Protein AF-0000000075746713 (afdb_homodimer)

Nearest PDB structures (foldseek):
  2oer-assembly1_A  TM=2.074E-01  e=7.988E+00  Pseudomonas aeruginosa
  2oer-assembly1_A  TM=2.075E-01  e=7.771E+00  Pseudomonas aeruginosa

Solvent-accessible surface area (backbone atoms only — not comparable to full-atom values): 16949 Å² total; per-residue (Å²): 124,60,70,60,47,73,57,37,50,43,30,17,49,28,13,24,38,33,32,71,21,62,56,29,50,37,14,29,15,19,27,46,23,45,28,54,46,66,64,42,76,67,52,68,63,55,45,36,8,30,27,36,13,34,24,64,9,37,19,64,70,23,65,39,25,14,22,56,54,11,22,39,36,31,43,8,30,56,70,11,52,84,34,24,77,70,33,31,70,58,36,12,50,52,29,24,50,48,53,49,52,48,23,69,76,62,73,46,59,31,24,49,70,70,38,55,90,28,68,87,35,66,67,58,36,50,52,49,49,32,50,45,16,21,50,30,31,34,53,32,48,51,54,46,35,71,74,40,57,75,58,66,74,54,71,73,42,72,73,38,73,54,79,63,49,58,68,54,20,44,51,52,41,51,47,40,49,70,78,74,121,61,69,60,46,72,57,36,51,42,28,17,49,28,13,25,37,32,33,72,22,63,57,29,50,37,13,30,15,20,27,44,24,47,28,55,46,68,63,43,78,68,51,69,57,54,45,37,7,31,29,37,12,33,24,65,9,40,17,64,68,21,61,39,25,13,22,54,54,10,23,39,36,31,44,8,29,56,68,12,67,77,30,26,78,70,35,31,71,58,37,12,49,52,27,23,50,47,53,49,52,48,23,68,76,63,73,46,60,30,25,47,70,71,38,56,90,30,69,88,35,67,68,58,37,51,52,49,48,30,48,46,14,20,49,30,33,34,53,32,48,52,52,46,35,72,74,41,56,75,59,63,73,54,70,71,43,72,72,40,72,53,80,63,50,58,68,53,21,45,49,51,42,50,47,40,48,71,77,67

Radius of gyration: 19.21 Å; Cα contacts (8 Å, |Δi|>4): 664; chains: 2; bounding box: 42×50×46 Å

InterPro domains:
  IPR010181 CGCAxxGCC motif [PF09719] (26-142)
  IPR010181 CGCAxxGCC motif [TIGR01909] (25-140)
  IPR036280 Multiheme cytochrome superfamily [SSF48695] (26-144)

Secondary structure (DSSP, 8-state):
--HHHHHHHHHHHHHHHHHHTTSS-HHHHHHHHHHHHTT-S--HHHHHHHHGGGHHHHHSS-SS-HHHHHHHHHHHHHHSSS-HHHHHHHHHHHHHHHHHHHHHHHS---HHHHHGGGTT-HHHHHHHHHHHHHHHHHHHHHHHHHH-GGGGGSPPPHHHH----HHHHHHHHHHHHHH-/--HHHHHHHHHHHHHHHHHHTTSS-HHHHHHHHHHHHHT-S--HHHHHHHHGGGHHHHHTT-SS-HHHHHHHHHHHHHHHSS-HHHHHHHHHHHHHHHHHHHHHHHS---HHHHHGGGTT-HHHHHHHHHHHHHHHHHHHHHHHHHH-GGGGGSPPPHHHH----HHHHHHHHHHHHHH-

Structure (mmCIF, N/CA/C/O backbone):
data_AF-0000000075746713-model_v1
#
loop_
_entity.id
_entity.type
_entity.pdbx_description
1 polymer 'C_GCAxxG_C_C family protein'
#
loop_
_atom_site.group_PDB
_atom_site.id
_atom_site.type_symbol
_atom_site.label_atom_id
_atom_site.label_alt_id
_atom_site.label_comp_id
_atom_site.label_asym_id
_atom_site.label_entity_id
_atom_site.label_seq_id
_atom_site.pdbx_PDB_ins_code
_atom_site.Cartn_x
_atom_site.Cartn_y
_atom_site.Cartn_z
_atom_site.occupancy
_atom_site.B_iso_or_equiv
_atom_site.auth_seq_id
_atom_site.auth_comp_id
_atom_site.auth_asym_id
_atom_site.auth_atom_id
_atom_site.pdbx_PDB_model_num
ATOM 1 N N . MET A 1 1 ? 15.281 -26.781 -12.969 1 46.12 1 MET A N 1
ATOM 2 C CA . MET A 1 1 ? 14.469 -25.641 -12.547 1 46.12 1 MET A CA 1
ATOM 3 C C . MET A 1 1 ? 15.219 -24.781 -11.539 1 46.12 1 MET A C 1
ATOM 5 O O . MET A 1 1 ? 15.781 -25.297 -10.57 1 46.12 1 MET A O 1
ATOM 9 N N . SER A 1 2 ? 15.547 -23.516 -11.914 1 62.38 2 SER A N 1
ATOM 10 C CA . SER A 1 2 ? 16.406 -22.719 -11.047 1 62.38 2 SER A CA 1
ATOM 11 C C . SER A 1 2 ? 15.898 -22.703 -9.617 1 62.38 2 SER A C 1
ATOM 13 O O . SER A 1 2 ? 14.695 -22.875 -9.383 1 62.38 2 SER A O 1
ATOM 15 N N . GLU A 1 3 ? 16.75 -23.094 -8.672 1 69.12 3 GLU A N 1
ATOM 16 C CA . GLU A 1 3 ? 16.469 -23.094 -7.238 1 69.12 3 GLU A CA 1
ATOM 17 C C . GLU A 1 3 ? 15.422 -22.031 -6.891 1 69.12 3 GLU A C 1
ATOM 19 O O . GLU A 1 3 ? 14.547 -22.266 -6.055 1 69.12 3 GLU A O 1
ATOM 24 N N . ASN A 1 4 ? 15.398 -21.031 -7.68 1 79.44 4 ASN A N 1
ATOM 25 C CA . ASN A 1 4 ? 14.414 -19.984 -7.434 1 79.44 4 ASN A CA 1
ATOM 26 C C . ASN A 1 4 ? 13.008 -20.422 -7.836 1 79.44 4 ASN A C 1
ATOM 28 O O . ASN A 1 4 ? 12.031 -20.062 -7.188 1 79.44 4 ASN A O 1
ATOM 32 N N . SER A 1 5 ? 13 -21.328 -8.812 1 79.94 5 SER A N 1
ATOM 33 C CA . SER A 1 5 ? 11.703 -21.781 -9.281 1 79.94 5 SER A CA 1
ATOM 34 C C . SER A 1 5 ? 11.023 -22.688 -8.25 1 79.94 5 SER A C 1
ATOM 36 O O . SER A 1 5 ? 9.82 -22.562 -8.016 1 79.94 5 SER A O 1
ATOM 38 N N . ALA A 1 6 ? 11.789 -23.547 -7.57 1 86 6 ALA A N 1
ATOM 39 C CA . ALA A 1 6 ? 11.25 -24.469 -6.582 1 86 6 ALA A CA 1
ATOM 40 C C . ALA A 1 6 ? 10.633 -23.719 -5.406 1 86 6 ALA A C 1
ATOM 42 O O . ALA A 1 6 ? 9.672 -24.203 -4.789 1 86 6 ALA A O 1
ATOM 43 N N . LEU A 1 7 ? 11.117 -22.594 -5.137 1 91.81 7 LEU A N 1
ATOM 44 C CA . LEU A 1 7 ? 10.625 -21.766 -4.027 1 91.81 7 LEU A CA 1
ATOM 45 C C . LEU A 1 7 ? 9.461 -20.891 -4.473 1 91.81 7 LEU A C 1
ATOM 47 O O . LEU A 1 7 ? 8.477 -20.75 -3.738 1 91.81 7 LEU A O 1
ATOM 51 N N . LEU A 1 8 ? 9.508 -20.406 -5.68 1 95.44 8 LEU A N 1
ATOM 52 C CA . LEU A 1 8 ? 8.57 -19.375 -6.098 1 95.44 8 LEU A CA 1
ATOM 53 C C . LEU A 1 8 ? 7.273 -20 -6.613 1 95.44 8 LEU A C 1
ATOM 55 O O . LEU A 1 8 ? 6.203 -19.391 -6.512 1 95.44 8 LEU A O 1
ATOM 59 N N . THR A 1 9 ? 7.336 -21.266 -7.113 1 94.88 9 THR A N 1
ATOM 60 C CA . THR A 1 9 ? 6.145 -21.906 -7.66 1 94.88 9 THR A CA 1
ATOM 61 C C . THR A 1 9 ? 5.094 -22.109 -6.57 1 94.88 9 THR A C 1
ATOM 63 O O . THR A 1 9 ? 3.936 -21.719 -6.742 1 94.88 9 THR A O 1
ATOM 66 N N . PRO A 1 10 ? 5.5 -22.656 -5.418 1 95.56 10 PRO A N 1
ATOM 67 C CA . PRO A 1 10 ? 4.5 -22.797 -4.359 1 95.56 10 PRO A CA 1
ATOM 68 C C . PRO A 1 10 ? 3.967 -21.469 -3.854 1 95.56 10 PRO A C 1
ATOM 70 O O . PRO A 1 10 ? 2.799 -21.359 -3.469 1 95.56 10 PRO A O 1
ATOM 73 N N . ILE A 1 11 ? 4.797 -20.453 -3.781 1 97.06 11 ILE A N 1
ATOM 74 C CA . ILE A 1 11 ? 4.371 -19.141 -3.32 1 97.06 11 ILE A CA 1
ATOM 75 C C . ILE A 1 11 ? 3.357 -18.547 -4.301 1 97.06 11 ILE A C 1
ATOM 77 O O . ILE A 1 11 ? 2.326 -18.016 -3.891 1 97.06 11 ILE A O 1
ATOM 81 N N . ARG A 1 12 ? 3.633 -18.672 -5.605 1 97.62 12 ARG A N 1
ATOM 82 C CA . ARG A 1 12 ? 2.697 -18.25 -6.645 1 97.62 12 ARG A CA 1
ATOM 83 C C . ARG A 1 12 ? 1.364 -18.969 -6.512 1 97.62 12 ARG A C 1
ATOM 85 O O . ARG A 1 12 ? 0.303 -18.344 -6.551 1 97.62 12 ARG A O 1
ATOM 92 N N . GLN A 1 13 ? 1.438 -20.234 -6.336 1 96.94 13 GLN A N 1
ATOM 93 C CA . GLN A 1 13 ? 0.241 -21.078 -6.266 1 96.94 13 GLN A CA 1
ATOM 94 C C . GLN A 1 13 ? -0.577 -20.75 -5.016 1 96.94 13 GLN A C 1
ATOM 96 O O . GLN A 1 13 ? -1.808 -20.812 -5.043 1 96.94 13 GLN A O 1
ATOM 101 N N . ARG A 1 14 ? 0.112 -20.438 -3.947 1 96.75 14 ARG A N 1
ATOM 102 C CA . ARG A 1 14 ? -0.565 -20.016 -2.725 1 96.75 14 ARG A CA 1
ATOM 103 C C . ARG A 1 14 ? -1.404 -18.766 -2.967 1 96.75 14 ARG A C 1
ATOM 105 O O . ARG A 1 14 ? -2.572 -18.719 -2.574 1 96.75 14 ARG A O 1
ATOM 112 N N . ALA A 1 15 ? -0.83 -17.797 -3.621 1 98.12 15 ALA A N 1
ATOM 113 C CA . ALA A 1 15 ? -1.553 -16.562 -3.922 1 98.12 15 ALA A CA 1
ATOM 114 C C . ALA A 1 15 ? -2.754 -16.844 -4.82 1 98.12 15 ALA A C 1
ATOM 116 O O . ALA A 1 15 ? -3.859 -16.359 -4.551 1 98.12 15 ALA A O 1
ATOM 117 N N . GLU A 1 16 ? -2.553 -17.641 -5.871 1 97.75 16 GLU A N 1
ATOM 118 C CA . GLU A 1 16 ? -3.631 -17.984 -6.793 1 97.75 16 GLU A CA 1
ATOM 119 C C . GLU A 1 16 ? -4.758 -18.719 -6.074 1 97.75 16 GLU A C 1
ATOM 121 O O . GLU A 1 16 ? -5.938 -18.453 -6.316 1 97.75 16 GLU A O 1
ATOM 126 N N . ASN A 1 17 ? -4.398 -19.594 -5.23 1 97.44 17 ASN A N 1
ATOM 127 C CA . ASN A 1 17 ? -5.387 -20.406 -4.523 1 97.44 17 ASN A CA 1
ATOM 128 C C . ASN A 1 17 ? -6.211 -19.562 -3.553 1 97.44 17 ASN A C 1
ATOM 130 O O . ASN A 1 17 ? -7.422 -19.75 -3.441 1 97.44 17 ASN A O 1
ATOM 134 N N . LEU A 1 18 ? -5.527 -18.734 -2.787 1 96.75 18 LEU A N 1
ATOM 135 C CA . LEU A 1 18 ? -6.238 -17.859 -1.867 1 96.75 18 LEU A CA 1
ATOM 136 C C . LEU A 1 18 ? -7.27 -17.016 -2.609 1 96.75 18 LEU A C 1
ATOM 138 O O . LEU A 1 18 ? -8.383 -16.812 -2.115 1 96.75 18 LEU A O 1
ATOM 142 N N . TYR A 1 19 ? -6.926 -16.547 -3.801 1 97.75 19 TYR A N 1
ATOM 143 C CA . TYR A 1 19 ? -7.84 -15.766 -4.625 1 97.75 19 TYR A CA 1
ATOM 144 C C . TYR A 1 19 ? -8.93 -16.656 -5.215 1 97.75 19 TYR A C 1
ATOM 146 O O . TYR A 1 19 ? -10.117 -16.328 -5.125 1 97.75 19 TYR A O 1
ATOM 154 N N . ALA A 1 20 ? -8.547 -17.766 -5.793 1 96.88 20 ALA A N 1
ATOM 155 C CA . ALA A 1 20 ? -9.461 -18.672 -6.492 1 96.88 20 ALA A CA 1
ATOM 156 C C . ALA A 1 20 ? -10.562 -19.172 -5.559 1 96.88 20 ALA A C 1
ATOM 158 O O . ALA A 1 20 ? -11.703 -19.375 -5.98 1 96.88 20 ALA A O 1
ATOM 159 N N . THR A 1 21 ? -10.219 -19.328 -4.352 1 95.44 21 THR A N 1
ATOM 160 C CA . THR A 1 21 ? -11.172 -19.859 -3.381 1 95.44 21 THR A CA 1
ATOM 161 C C . THR A 1 21 ? -11.898 -18.719 -2.664 1 95.44 21 THR A C 1
ATOM 163 O O . THR A 1 21 ? -12.594 -18.938 -1.672 1 95.44 21 THR A O 1
ATOM 166 N N . LYS A 1 22 ? -11.586 -17.516 -3.051 1 92.75 22 LYS A N 1
ATOM 167 C CA . LYS A 1 22 ? -12.266 -16.312 -2.582 1 92.75 22 LYS A CA 1
ATOM 168 C C . LYS A 1 22 ? -11.984 -16.062 -1.105 1 92.75 22 LYS A C 1
ATOM 170 O O . LYS A 1 22 ? -12.766 -15.398 -0.422 1 92.75 22 LYS A O 1
ATOM 175 N N . GLN A 1 23 ? -10.906 -16.625 -0.628 1 93.25 23 GLN A N 1
ATOM 176 C CA . GLN A 1 23 ? -10.508 -16.328 0.746 1 93.25 23 GLN A CA 1
ATOM 177 C C . GLN A 1 23 ? -9.945 -14.914 0.87 1 93.25 23 GLN A C 1
ATOM 179 O O . GLN A 1 23 ? -10.172 -14.242 1.873 1 93.25 23 GLN A O 1
ATOM 184 N N . LEU A 1 24 ? -9.242 -14.586 -0.143 1 95.56 24 LEU A N 1
ATOM 185 C CA . LEU A 1 24 ? -8.609 -13.273 -0.209 1 95.56 24 LEU A CA 1
ATOM 186 C C . LEU A 1 24 ? -8.727 -12.688 -1.612 1 95.56 24 LEU A C 1
ATOM 188 O O . LEU A 1 24 ? -8.914 -13.422 -2.584 1 95.56 24 LEU A O 1
ATOM 192 N N . LEU A 1 25 ? -8.656 -11.367 -1.695 1 96.12 25 LEU A N 1
ATOM 193 C CA . LEU A 1 25 ? -8.656 -10.664 -2.973 1 96.12 25 LEU A CA 1
ATOM 194 C C . LEU A 1 25 ? -7.234 -10.328 -3.406 1 96.12 25 LEU A C 1
ATOM 196 O O . LEU A 1 25 ? -6.273 -10.688 -2.719 1 96.12 25 LEU A O 1
ATOM 200 N N . CYS A 1 26 ? -7.086 -9.742 -4.535 1 97.06 26 CYS A N 1
ATOM 201 C CA . CYS A 1 26 ? -5.84 -9.609 -5.285 1 97.06 26 CYS A CA 1
ATOM 202 C C . CYS A 1 26 ? -4.707 -9.141 -4.383 1 97.06 26 CYS A C 1
ATOM 204 O O . CYS A 1 26 ? -3.826 -9.922 -4.027 1 97.06 26 CYS A O 1
ATOM 206 N N . THR A 1 27 ? -4.793 -7.852 -3.836 1 98.19 27 THR A N 1
ATOM 207 C CA . THR A 1 27 ? -3.701 -7.277 -3.055 1 98.19 27 THR A CA 1
ATOM 208 C C . THR A 1 27 ? -3.404 -8.141 -1.83 1 98.19 27 THR A C 1
ATOM 210 O O . THR A 1 27 ? -2.24 -8.414 -1.525 1 98.19 27 THR A O 1
ATOM 213 N N . GLU A 1 28 ? -4.453 -8.594 -1.119 1 97.38 28 GLU A N 1
ATOM 214 C CA . GLU A 1 28 ? -4.328 -9.406 0.09 1 97.38 28 GLU A CA 1
ATOM 215 C C . GLU A 1 28 ? -3.602 -10.719 -0.197 1 97.38 28 GLU A C 1
ATOM 217 O O . GLU A 1 28 ? -2.682 -11.094 0.532 1 97.38 28 GLU A O 1
ATOM 222 N N . ALA A 1 29 ? -3.994 -11.383 -1.239 1 97.94 29 ALA A N 1
ATOM 223 C CA . ALA A 1 29 ? -3.449 -12.695 -1.579 1 97.94 29 ALA A CA 1
ATOM 224 C C . ALA A 1 29 ? -1.96 -12.602 -1.896 1 97.94 29 ALA A C 1
ATOM 226 O O . ALA A 1 29 ? -1.17 -13.43 -1.433 1 97.94 29 ALA A O 1
ATOM 227 N N . VAL A 1 30 ? -1.596 -11.609 -2.66 1 98.75 30 VAL A N 1
ATOM 228 C CA . VAL A 1 30 ? -0.196 -11.445 -3.039 1 98.75 30 VAL A CA 1
ATOM 229 C C . VAL A 1 30 ? 0.648 -11.172 -1.797 1 98.75 30 VAL A C 1
ATOM 231 O O . VAL A 1 30 ? 1.665 -11.828 -1.572 1 98.75 30 VAL A O 1
ATOM 234 N N . LEU A 1 31 ? 0.214 -10.219 -0.992 1 98.38 31 LEU A N 1
ATOM 235 C CA . LEU A 1 31 ? 0.999 -9.859 0.185 1 98.38 31 LEU A CA 1
ATOM 236 C C . LEU A 1 31 ? 1.087 -11.031 1.158 1 98.38 31 LEU A C 1
ATOM 238 O O . LEU A 1 31 ? 2.158 -11.312 1.701 1 98.38 31 LEU A O 1
ATOM 242 N N . VAL A 1 32 ? -0.017 -11.695 1.417 1 96.88 32 VAL A N 1
ATOM 243 C CA . VAL A 1 32 ? -0.047 -12.812 2.363 1 96.88 32 VAL A CA 1
ATOM 244 C C . VAL A 1 32 ? 0.867 -13.93 1.873 1 96.88 32 VAL A C 1
ATOM 246 O O . VAL A 1 32 ? 1.635 -14.5 2.652 1 96.88 32 VAL A O 1
ATOM 249 N N . ALA A 1 33 ? 0.823 -14.258 0.606 1 97.81 33 ALA A N 1
ATOM 250 C CA . ALA A 1 33 ? 1.654 -15.328 0.062 1 97.81 33 ALA A CA 1
ATOM 251 C C . ALA A 1 33 ? 3.137 -14.992 0.201 1 97.81 33 ALA A C 1
ATOM 253 O O . ALA A 1 33 ? 3.934 -15.844 0.605 1 97.81 33 ALA A O 1
ATOM 254 N N . LEU A 1 34 ? 3.529 -13.781 -0.153 1 97.38 34 LEU A N 1
ATOM 255 C CA . LEU A 1 34 ? 4.926 -13.375 -0.023 1 97.38 34 LEU A CA 1
ATOM 256 C C . LEU A 1 34 ? 5.344 -13.336 1.442 1 97.38 34 LEU A C 1
ATOM 258 O O . LEU A 1 34 ? 6.449 -13.758 1.788 1 97.38 34 LEU A O 1
ATOM 262 N N . ASN A 1 35 ? 4.441 -12.781 2.262 1 95.56 35 ASN A N 1
ATOM 263 C CA . ASN A 1 35 ? 4.688 -12.719 3.699 1 95.56 35 ASN A CA 1
ATOM 264 C C . ASN A 1 35 ? 4.926 -14.109 4.281 1 95.56 35 ASN A C 1
ATOM 266 O O . ASN A 1 35 ? 5.898 -14.328 5.004 1 95.56 35 ASN A O 1
ATOM 270 N N . GLU A 1 36 ? 4.09 -15.031 3.988 1 94.88 36 GLU A N 1
ATOM 271 C CA . GLU A 1 36 ? 4.219 -16.406 4.465 1 94.88 36 GLU A CA 1
ATOM 272 C C . GLU A 1 36 ? 5.438 -17.094 3.857 1 94.88 36 GLU A C 1
ATOM 274 O O . GLU A 1 36 ? 6.176 -17.797 4.555 1 94.88 36 GLU A O 1
ATOM 279 N N . GLY A 1 37 ? 5.668 -16.906 2.607 1 95.31 37 GLY A N 1
ATOM 280 C CA . GLY A 1 37 ? 6.734 -17.594 1.89 1 95.31 37 GLY A CA 1
ATOM 281 C C . GLY A 1 37 ? 8.125 -17.156 2.33 1 95.31 37 GLY A C 1
ATOM 282 O O . GLY A 1 37 ? 9.047 -17.969 2.355 1 95.31 37 GLY A O 1
ATOM 283 N N . PHE A 1 38 ? 8.242 -15.867 2.715 1 94.19 38 PHE A N 1
ATOM 284 C CA . PHE A 1 38 ? 9.562 -15.336 3.061 1 94.19 38 PHE A CA 1
ATOM 285 C C . PHE A 1 38 ? 9.625 -14.977 4.539 1 94.19 38 PHE A C 1
ATOM 287 O O . PHE A 1 38 ? 10.562 -14.305 4.98 1 94.19 38 PHE A O 1
ATOM 294 N N . GLU A 1 39 ? 8.602 -15.359 5.277 1 91.44 39 GLU A N 1
ATOM 295 C CA . GLU A 1 39 ? 8.531 -15.07 6.703 1 91.44 39 GLU A CA 1
ATOM 296 C C . GLU A 1 39 ? 8.711 -13.578 6.973 1 91.44 39 GLU A C 1
ATOM 298 O O . GLU A 1 39 ? 9.57 -13.18 7.758 1 91.44 39 GLU A O 1
ATOM 303 N N . GLY A 1 40 ? 7.84 -12.789 6.363 1 91.62 40 GLY A N 1
ATOM 304 C CA . GLY A 1 40 ? 7.941 -11.336 6.375 1 91.62 40 GLY A CA 1
ATOM 305 C C . GLY A 1 40 ? 7.621 -10.727 7.73 1 91.62 40 GLY A C 1
ATOM 306 O O . GLY A 1 40 ? 7.891 -9.547 7.965 1 91.62 40 GLY A O 1
ATOM 307 N N . GLY A 1 41 ? 6.934 -11.492 8.586 1 90.94 41 GLY A N 1
ATOM 308 C CA . GLY A 1 41 ? 6.781 -11.039 9.961 1 90.94 41 GLY A CA 1
ATOM 309 C C . GLY A 1 41 ? 5.422 -10.422 10.242 1 90.94 41 GLY A C 1
ATOM 310 O O . GLY A 1 41 ? 5.109 -10.086 11.383 1 90.94 41 GLY A O 1
ATOM 311 N N . LEU A 1 42 ? 4.555 -10.266 9.289 1 91.62 42 LEU A N 1
ATOM 312 C CA . LEU A 1 42 ? 3.195 -9.797 9.523 1 91.62 42 LEU A CA 1
ATOM 313 C C . LEU A 1 42 ? 2.27 -10.953 9.875 1 91.62 42 LEU A C 1
ATOM 315 O O . LEU A 1 42 ? 2.395 -12.047 9.312 1 91.62 42 LEU A O 1
ATOM 319 N N . SER A 1 43 ? 1.369 -10.672 10.836 1 90.06 43 SER A N 1
ATOM 320 C CA . SER A 1 43 ? 0.264 -11.617 10.961 1 90.06 43 SER A CA 1
ATOM 321 C C . SER A 1 43 ? -0.655 -11.555 9.75 1 90.06 43 SER A C 1
ATOM 323 O O . SER A 1 43 ? -0.658 -10.57 9.016 1 90.06 43 SER A O 1
ATOM 325 N N . ARG A 1 44 ? -1.353 -12.609 9.492 1 89.81 44 ARG A N 1
ATOM 326 C CA . ARG A 1 44 ? -2.305 -12.625 8.391 1 89.81 44 ARG A CA 1
ATOM 327 C C . ARG A 1 44 ? -3.34 -11.516 8.539 1 89.81 44 ARG A C 1
ATOM 329 O O . ARG A 1 44 ? -3.709 -10.859 7.559 1 89.81 44 ARG A O 1
ATOM 336 N N . GLU A 1 45 ? -3.811 -11.297 9.758 1 89.56 45 GLU A N 1
ATOM 337 C CA . GLU A 1 45 ? -4.797 -10.25 10.039 1 89.56 45 GLU A CA 1
ATOM 338 C C . GLU A 1 45 ? -4.238 -8.867 9.719 1 89.56 45 GLU A C 1
ATOM 340 O O . GLU A 1 45 ? -4.941 -8.023 9.164 1 89.56 45 GLU A O 1
ATOM 345 N N . GLN A 1 46 ? -2.994 -8.68 10.109 1 89.81 46 GLN A N 1
ATOM 346 C CA . GLN A 1 46 ? -2.35 -7.406 9.805 1 89.81 46 GLN A CA 1
ATOM 347 C C . GLN A 1 46 ? -2.24 -7.191 8.297 1 89.81 46 GLN A C 1
ATOM 349 O O . GLN A 1 46 ? -2.555 -6.109 7.797 1 89.81 46 GLN A O 1
ATOM 354 N N . ALA A 1 47 ? -1.805 -8.242 7.613 1 94.06 47 ALA A N 1
ATOM 355 C CA . ALA A 1 47 ? -1.619 -8.148 6.168 1 94.06 47 ALA A CA 1
ATOM 356 C C . ALA A 1 47 ? -2.943 -7.879 5.461 1 94.06 47 ALA A C 1
ATOM 358 O O . ALA A 1 47 ? -3.018 -7.023 4.574 1 94.06 47 ALA A O 1
ATOM 359 N N . VAL A 1 48 ? -3.975 -8.578 5.891 1 94.69 48 VAL A N 1
ATOM 360 C CA . VAL A 1 48 ? -5.281 -8.445 5.25 1 94.69 48 VAL A CA 1
ATOM 361 C C . VAL A 1 48 ? -5.898 -7.098 5.602 1 94.69 48 VAL A C 1
ATOM 363 O O . VAL A 1 48 ? -6.414 -6.398 4.727 1 94.69 48 VAL A O 1
ATOM 366 N N . GLY A 1 49 ? -5.848 -6.695 6.863 1 93.06 49 GLY A N 1
ATOM 367 C CA . GLY A 1 49 ? -6.398 -5.418 7.281 1 93.06 49 GLY A CA 1
ATOM 368 C C . GLY A 1 49 ? -5.754 -4.23 6.586 1 93.06 49 GLY A C 1
ATOM 369 O O . GLY A 1 49 ? -6.453 -3.361 6.059 1 93.06 49 GLY A O 1
ATOM 370 N N . LEU A 1 50 ? -4.453 -4.277 6.508 1 94.38 50 LEU A N 1
ATOM 371 C CA . LEU A 1 50 ? -3.648 -3.219 5.91 1 94.38 50 LEU A CA 1
ATOM 372 C C . LEU A 1 50 ? -4.023 -3.012 4.445 1 94.38 50 LEU A C 1
ATOM 374 O O . LEU A 1 50 ? -4.008 -1.883 3.951 1 94.38 50 LEU A O 1
ATOM 378 N N . THR A 1 51 ? -4.398 -4.109 3.773 1 96.56 51 THR A N 1
ATOM 379 C CA . THR A 1 51 ? -4.461 -4.035 2.318 1 96.56 51 THR A CA 1
ATOM 380 C C . THR A 1 51 ? -5.902 -4.148 1.833 1 96.56 51 THR A C 1
ATOM 382 O O . THR A 1 51 ? -6.172 -4.027 0.636 1 96.56 51 THR A O 1
ATOM 385 N N . ALA A 1 52 ? -6.844 -4.305 2.773 1 95.12 52 ALA A N 1
ATOM 386 C CA . ALA A 1 52 ? -8.242 -4.535 2.418 1 95.12 52 ALA A CA 1
ATOM 387 C C . ALA A 1 52 ? -8.766 -3.434 1.5 1 95.12 52 ALA A C 1
ATOM 389 O O . ALA A 1 52 ? -9.5 -3.707 0.548 1 95.12 52 ALA A O 1
ATOM 390 N N . GLY A 1 53 ? -8.352 -2.244 1.729 1 96 53 GLY A N 1
ATOM 391 C CA . GLY A 1 53 ? -8.844 -1.106 0.972 1 96 53 GLY A CA 1
ATOM 392 C C . GLY A 1 53 ? -8.25 -1.015 -0.422 1 96 53 GLY A C 1
ATOM 393 O O . GLY A 1 53 ? -8.758 -0.27 -1.268 1 96 53 GLY A O 1
ATOM 394 N N . MET A 1 54 ? -7.258 -1.772 -0.733 1 97 54 MET A N 1
ATOM 395 C CA . MET A 1 54 ? -6.566 -1.695 -2.016 1 97 54 MET A CA 1
ATOM 396 C C . MET A 1 54 ? -7.125 -2.717 -3 1 97 54 MET A C 1
ATOM 398 O O . MET A 1 54 ? -6.824 -2.666 -4.191 1 97 54 MET A O 1
ATOM 402 N N . THR A 1 55 ? -7.969 -3.592 -2.561 1 96.31 55 THR A N 1
ATOM 403 C CA . THR A 1 55 ? -8.523 -4.637 -3.412 1 96.31 55 THR A CA 1
ATOM 404 C C . THR A 1 55 ? -9.477 -4.039 -4.449 1 96.31 55 THR A C 1
ATOM 406 O O . THR A 1 55 ? -9.969 -2.924 -4.27 1 96.31 55 THR A O 1
ATOM 409 N N . ILE A 1 56 ? -9.555 -4.781 -5.574 1 94.69 56 ILE A N 1
ATOM 410 C CA . ILE A 1 56 ? -10.406 -4.355 -6.68 1 94.69 56 ILE A CA 1
ATOM 411 C C . ILE A 1 56 ? -9.898 -3.027 -7.242 1 94.69 56 ILE A C 1
ATOM 413 O O . ILE A 1 56 ? -10.688 -2.129 -7.539 1 94.69 56 ILE A O 1
ATOM 417 N N . GLY A 1 57 ? -8.484 -2.971 -7.484 1 89.06 57 GLY A N 1
ATOM 418 C CA . GLY A 1 57 ? -7.77 -1.912 -8.18 1 89.06 57 GLY A CA 1
ATOM 419 C C . GLY A 1 57 ? -7.746 -0.604 -7.414 1 89.06 57 GLY A C 1
ATOM 420 O O . GLY A 1 57 ? -7.855 0.471 -8.008 1 89.06 57 GLY A O 1
ATOM 421 N N . LEU A 1 58 ? -7.988 -0.465 -5.695 1 84.25 58 LEU A N 1
ATOM 422 C CA . LEU A 1 58 ? -7.91 0.64 -4.746 1 84.25 58 LEU A CA 1
ATOM 423 C C . LEU A 1 58 ? -9.297 1.189 -4.434 1 84.25 58 LEU A C 1
ATOM 425 O O . LEU A 1 58 ? -9.484 2.404 -4.328 1 84.25 58 LEU A O 1
ATOM 429 N N . GLY A 1 59 ? -9.734 0.52 -3.947 1 92.31 59 GLY A N 1
ATOM 430 C CA . GLY A 1 59 ? -11.055 0.551 -3.346 1 92.31 59 GLY A CA 1
ATOM 431 C C . GLY A 1 59 ? -12.172 0.728 -4.359 1 92.31 59 GLY A C 1
ATOM 432 O O . GLY A 1 59 ? -13.156 1.418 -4.094 1 92.31 59 GLY A O 1
ATOM 433 N N . GLY A 1 60 ? -11.945 0.059 -5.613 1 93.69 60 GLY A N 1
ATOM 434 C CA . GLY A 1 60 ? -12.969 0.157 -6.641 1 93.69 60 GLY A CA 1
ATOM 435 C C . GLY A 1 60 ? -12.773 1.345 -7.566 1 93.69 60 GLY A C 1
ATOM 436 O O . GLY A 1 60 ? -13.5 1.502 -8.547 1 93.69 60 GLY A O 1
ATOM 437 N N . SER A 1 61 ? -11.781 2.15 -7.289 1 94.12 61 SER A N 1
ATOM 438 C CA . SER A 1 61 ? -11.539 3.326 -8.117 1 94.12 61 SER A CA 1
ATOM 439 C C . SER A 1 61 ? -10.875 2.943 -9.438 1 94.12 61 SER A C 1
ATOM 441 O O . SER A 1 61 ? -10.891 3.723 -10.398 1 94.12 61 SER A O 1
ATOM 443 N N . GLY A 1 62 ? -10.18 1.755 -9.43 1 93.62 62 GLY A N 1
ATOM 444 C CA . GLY A 1 62 ? -9.57 1.228 -10.641 1 93.62 62 GLY A CA 1
ATOM 445 C C . GLY A 1 62 ? -8.203 1.819 -10.93 1 93.62 62 GLY A C 1
ATOM 446 O O . GLY A 1 62 ? -7.656 1.631 -12.016 1 93.62 62 GLY A O 1
ATOM 447 N N . CYS A 1 63 ? -7.625 2.475 -10.047 1 92.25 63 CYS A N 1
ATOM 448 C CA . CYS A 1 63 ? -6.43 3.279 -10.266 1 92.25 63 CYS A CA 1
ATOM 449 C C . CYS A 1 63 ? -5.188 2.398 -10.336 1 92.25 63 CYS A C 1
ATOM 451 O O . CYS A 1 63 ? -4.301 2.633 -11.156 1 92.25 63 CYS A O 1
ATOM 453 N N . LEU A 1 64 ? -5.039 1.506 -9.492 1 96.94 64 LEU A N 1
ATOM 454 C CA . LEU A 1 64 ? -3.879 0.626 -9.414 1 96.94 64 LEU A CA 1
ATOM 455 C C . LEU A 1 64 ? -4.305 -0.819 -9.188 1 96.94 64 LEU A C 1
ATOM 457 O O . LEU A 1 64 ? -5.059 -1.109 -8.25 1 96.94 64 LEU A O 1
ATOM 461 N N . CYS A 1 65 ? -3.807 -1.694 -10.141 1 98.25 65 CYS A N 1
ATOM 462 C CA . CYS A 1 65 ? -4.082 -3.119 -9.984 1 98.25 65 CYS A CA 1
ATOM 463 C C . CYS A 1 65 ? -3.66 -3.605 -8.602 1 98.25 65 CYS A C 1
ATOM 465 O O . CYS A 1 65 ? -2.543 -3.332 -8.156 1 98.25 65 CYS A O 1
ATOM 467 N N . GLY A 1 66 ? -4.52 -4.375 -7.91 1 98.12 66 GLY A N 1
ATOM 468 C CA . GLY A 1 66 ? -4.227 -4.898 -6.59 1 98.12 66 GLY A CA 1
ATOM 469 C C . GLY A 1 66 ? -3.043 -5.852 -6.574 1 98.12 66 GLY A C 1
ATOM 470 O O . GLY A 1 66 ? -2.279 -5.883 -5.605 1 98.12 66 GLY A O 1
ATOM 471 N N . ALA A 1 67 ? -2.922 -6.652 -7.617 1 98.62 67 ALA A N 1
ATOM 472 C CA . ALA A 1 67 ? -1.771 -7.547 -7.707 1 98.62 67 ALA A CA 1
ATOM 473 C C . ALA A 1 67 ? -0.463 -6.762 -7.707 1 98.62 67 ALA A C 1
ATOM 475 O O . ALA A 1 67 ? 0.522 -7.18 -7.094 1 98.62 67 ALA A O 1
ATOM 476 N N . VAL A 1 68 ? -0.472 -5.617 -8.352 1 98.62 68 VAL A N 1
ATOM 477 C CA . VAL A 1 68 ? 0.712 -4.766 -8.414 1 98.62 68 VAL A CA 1
ATOM 478 C C . VAL A 1 68 ? 0.994 -4.18 -7.027 1 98.62 68 VAL A C 1
ATOM 480 O O . VAL A 1 68 ? 2.123 -4.25 -6.535 1 98.62 68 VAL A O 1
ATOM 483 N N . SER A 1 69 ? -0.027 -3.646 -6.41 1 98.25 69 SER A N 1
ATOM 484 C CA . SER A 1 69 ? 0.188 -3.059 -5.09 1 98.25 69 SER A CA 1
ATOM 485 C C . SER A 1 69 ? 0.636 -4.109 -4.082 1 98.25 69 SER A C 1
ATOM 487 O O . SER A 1 69 ? 1.468 -3.834 -3.217 1 98.25 69 SER A O 1
ATOM 489 N N . GLY A 1 70 ? 0.097 -5.328 -4.168 1 98.5 70 GLY A N 1
ATOM 490 C CA . GLY A 1 70 ? 0.543 -6.41 -3.307 1 98.5 70 GLY A CA 1
ATOM 491 C C . GLY A 1 70 ? 2.016 -6.738 -3.475 1 98.5 70 GLY A C 1
ATOM 492 O O . GLY A 1 70 ? 2.723 -6.965 -2.49 1 98.5 70 GLY A O 1
ATOM 493 N N . GLY A 1 71 ? 2.455 -6.824 -4.715 1 98.62 71 GLY A N 1
ATOM 494 C CA . GLY A 1 71 ? 3.861 -7.066 -4.984 1 98.62 71 GLY A CA 1
ATOM 495 C C . GLY A 1 71 ? 4.773 -5.98 -4.445 1 98.62 71 GLY A C 1
ATOM 496 O O . GLY A 1 71 ? 5.82 -6.273 -3.867 1 98.62 71 GLY A O 1
ATOM 497 N N . VAL A 1 72 ? 4.344 -4.723 -4.621 1 98.31 72 VAL A N 1
ATOM 498 C CA . VAL A 1 72 ? 5.102 -3.574 -4.133 1 98.31 72 VAL A CA 1
ATOM 499 C C . VAL A 1 72 ? 5.258 -3.664 -2.619 1 98.31 72 VAL A C 1
ATOM 501 O O . VAL A 1 72 ? 6.363 -3.502 -2.092 1 98.31 72 VAL A O 1
ATOM 504 N N . LEU A 1 73 ? 4.176 -3.947 -1.955 1 98.19 73 LEU A N 1
ATOM 505 C CA . LEU A 1 73 ? 4.195 -4.066 -0.501 1 98.19 73 LEU A CA 1
ATOM 506 C C . LEU A 1 73 ? 5.035 -5.262 -0.065 1 98.19 73 LEU A C 1
ATOM 508 O O . LEU A 1 73 ? 5.781 -5.18 0.913 1 98.19 73 LEU A O 1
ATOM 512 N N . GLY A 1 74 ? 4.91 -6.383 -0.754 1 97.94 74 GLY A N 1
ATOM 513 C CA . GLY A 1 74 ? 5.711 -7.559 -0.445 1 97.94 74 GLY A CA 1
ATOM 514 C C . GLY A 1 74 ? 7.203 -7.309 -0.551 1 97.94 74 GLY A C 1
ATOM 515 O O . GLY A 1 74 ? 7.969 -7.719 0.325 1 97.94 74 GLY A O 1
ATOM 516 N N . ILE A 1 75 ? 7.613 -6.625 -1.632 1 97.69 75 ILE A N 1
ATOM 517 C CA . ILE A 1 75 ? 9.016 -6.281 -1.819 1 97.69 75 ILE A CA 1
ATOM 518 C C . ILE A 1 75 ? 9.492 -5.418 -0.654 1 97.69 75 ILE A C 1
ATOM 520 O O . ILE A 1 75 ? 10.547 -5.684 -0.067 1 97.69 75 ILE A O 1
ATOM 524 N N . GLY A 1 76 ? 8.719 -4.422 -0.32 1 96.69 76 GLY A N 1
ATOM 525 C CA . GLY A 1 76 ? 9.07 -3.572 0.807 1 96.69 76 GLY A CA 1
ATOM 526 C C . GLY A 1 76 ? 9.172 -4.328 2.117 1 96.69 76 GLY A C 1
ATOM 527 O O . GLY A 1 76 ? 10.125 -4.145 2.875 1 96.69 76 GLY A O 1
ATOM 528 N N . LEU A 1 77 ? 8.219 -5.168 2.365 1 95.25 77 LEU A N 1
ATOM 529 C CA . LEU A 1 77 ? 8.156 -5.945 3.598 1 95.25 77 LEU A CA 1
ATOM 530 C C . LEU A 1 77 ? 9.406 -6.812 3.758 1 95.25 77 LEU A C 1
ATOM 532 O O . LEU A 1 77 ? 10.023 -6.824 4.824 1 95.25 77 LEU A O 1
ATOM 536 N N . ILE A 1 78 ? 9.766 -7.488 2.719 1 95.06 78 ILE A N 1
ATOM 537 C CA . ILE A 1 78 ? 10.812 -8.5 2.812 1 95.06 78 ILE A CA 1
ATOM 538 C C . ILE A 1 78 ? 12.188 -7.828 2.779 1 95.06 78 ILE A C 1
ATOM 540 O O . ILE A 1 78 ? 13.07 -8.172 3.561 1 95.06 78 ILE A O 1
ATOM 544 N N . LEU A 1 79 ? 12.336 -6.828 1.893 1 94.62 79 LEU A N 1
ATOM 545 C CA . LEU A 1 79 ? 13.648 -6.199 1.751 1 94.62 79 LEU A CA 1
ATOM 546 C C . LEU A 1 79 ? 13.859 -5.133 2.822 1 94.62 79 LEU A C 1
ATOM 548 O O . LEU A 1 79 ? 14.992 -4.758 3.115 1 94.62 79 LEU A O 1
ATOM 552 N N . GLY A 1 80 ? 12.734 -4.535 3.309 1 90.06 80 GLY A N 1
ATOM 553 C CA . GLY A 1 80 ? 12.836 -3.51 4.336 1 90.06 80 GLY A CA 1
ATOM 554 C C . GLY A 1 80 ? 13.102 -4.074 5.719 1 90.06 80 GLY A C 1
ATOM 555 O O . GLY A 1 80 ? 13.352 -3.326 6.664 1 90.06 80 GLY A O 1
ATOM 556 N N . GLY A 1 81 ? 13.016 -5.43 5.934 1 73.12 81 GLY A N 1
ATOM 557 C CA . GLY A 1 81 ? 13.219 -6.117 7.199 1 73.12 81 GLY A CA 1
ATOM 558 C C . GLY A 1 81 ? 13.914 -5.262 8.242 1 73.12 81 GLY A C 1
ATOM 559 O O . GLY A 1 81 ? 13.461 -4.148 8.539 1 73.12 81 GLY A O 1
ATOM 560 N N . ASP A 1 82 ? 15.117 -5.496 8.523 1 65.25 82 ASP A N 1
ATOM 561 C CA . ASP A 1 82 ? 15.82 -5.09 9.742 1 65.25 82 ASP A CA 1
ATOM 562 C C . ASP A 1 82 ? 16.391 -3.684 9.602 1 65.25 82 ASP A C 1
ATOM 564 O O . ASP A 1 82 ? 16.812 -3.08 10.586 1 65.25 82 ASP A O 1
ATOM 568 N N . ALA A 1 83 ? 16.344 -3.188 8.484 1 73.81 83 ALA A N 1
ATOM 569 C CA . ALA A 1 83 ? 16.938 -1.856 8.43 1 73.81 83 ALA A CA 1
ATOM 570 C C . ALA A 1 83 ? 16.406 -1.071 7.23 1 73.81 83 ALA A C 1
ATOM 572 O O . ALA A 1 83 ? 17.188 -0.699 6.34 1 73.81 83 ALA A O 1
ATOM 573 N N . PRO A 1 84 ? 15.102 -0.732 7.293 1 74.81 84 PRO A N 1
ATOM 574 C CA . PRO A 1 84 ? 14.531 -0.119 6.094 1 74.81 84 PRO A CA 1
ATOM 575 C C . PRO A 1 84 ? 15.172 1.224 5.754 1 74.81 84 PRO A C 1
ATOM 577 O O . PRO A 1 84 ? 15.281 1.582 4.578 1 74.81 84 PRO A O 1
ATOM 580 N N . HIS A 1 85 ? 15.648 1.911 6.707 1 77.94 85 HIS A N 1
ATOM 581 C CA . HIS A 1 85 ? 16.203 3.24 6.461 1 77.94 85 HIS A CA 1
ATOM 582 C C . HIS A 1 85 ? 17.484 3.166 5.648 1 77.94 85 HIS A C 1
ATOM 584 O O . HIS A 1 85 ? 17.812 4.098 4.91 1 77.94 85 HIS A O 1
ATOM 590 N N . LYS A 1 86 ? 18.094 2.029 5.754 1 76.75 86 LYS A N 1
ATOM 591 C CA . LYS A 1 86 ? 19.359 1.854 5.047 1 76.75 86 LYS A CA 1
ATOM 592 C C . LYS A 1 86 ? 19.125 1.402 3.607 1 76.75 86 LYS A C 1
ATOM 594 O O . LYS A 1 86 ? 19.984 1.587 2.746 1 76.75 86 LYS A O 1
ATOM 599 N N . HIS A 1 87 ? 17.969 0.926 3.402 1 83.5 87 HIS A N 1
ATOM 600 C CA . HIS A 1 87 ? 17.781 0.232 2.133 1 83.5 87 HIS A CA 1
ATOM 601 C C . HIS A 1 87 ? 16.641 0.86 1.328 1 83.5 87 HIS A C 1
ATOM 603 O O . HIS A 1 87 ? 16.219 0.307 0.312 1 83.5 87 HIS A O 1
ATOM 609 N N . ARG A 1 88 ? 16.234 2.002 1.63 1 88.44 88 ARG A N 1
ATOM 610 C CA . ARG A 1 88 ? 15.07 2.625 1.004 1 88.44 88 ARG A CA 1
ATOM 611 C C . ARG A 1 88 ? 15.281 2.787 -0.498 1 88.44 88 ARG A C 1
ATOM 613 O O . ARG A 1 88 ? 14.391 2.473 -1.292 1 88.44 88 ARG A O 1
ATOM 620 N N . ALA A 1 89 ? 16.5 3.32 -0.839 1 89.69 89 ALA A N 1
ATOM 621 C CA . ALA A 1 89 ? 16.781 3.549 -2.254 1 89.69 89 ALA A CA 1
ATOM 622 C C . ALA A 1 89 ? 16.797 2.234 -3.027 1 89.69 89 ALA A C 1
ATOM 624 O O . ALA A 1 89 ? 16.359 2.176 -4.176 1 89.69 89 ALA A O 1
ATOM 625 N N . GLU A 1 90 ? 17.344 1.279 -2.387 1 92.31 90 GLU A N 1
ATOM 626 C CA . GLU A 1 90 ? 17.406 -0.04 -3.008 1 92.31 90 GLU A CA 1
ATOM 627 C C . GLU A 1 90 ? 16 -0.626 -3.178 1 92.31 90 GLU A C 1
ATOM 629 O O . GLU A 1 90 ? 15.672 -1.157 -4.238 1 92.31 90 GLU A O 1
ATOM 634 N N . ILE A 1 91 ? 15.211 -0.559 -2.166 1 95.5 91 ILE A N 1
ATOM 635 C CA . ILE A 1 91 ? 13.844 -1.066 -2.207 1 95.5 91 ILE A CA 1
ATOM 636 C C . ILE A 1 91 ? 13.07 -0.365 -3.318 1 95.5 91 ILE A C 1
ATOM 638 O O . ILE A 1 91 ? 12.359 -1.012 -4.09 1 95.5 91 ILE A O 1
ATOM 642 N N . ARG A 1 92 ? 13.281 0.902 -3.451 1 95.12 92 ARG A N 1
ATOM 643 C CA . ARG A 1 92 ? 12.602 1.677 -4.488 1 95.12 92 ARG A CA 1
ATOM 644 C C . ARG A 1 92 ? 13 1.195 -5.879 1 95.12 92 ARG A C 1
ATOM 646 O O . ARG A 1 92 ? 12.156 1.086 -6.77 1 95.12 92 ARG A O 1
ATOM 653 N N . ARG A 1 93 ? 14.242 0.95 -6.016 1 96 93 ARG A N 1
ATOM 654 C CA . ARG A 1 93 ? 14.727 0.477 -7.309 1 96 93 ARG A CA 1
ATOM 655 C C . ARG A 1 93 ? 14.102 -0.865 -7.672 1 96 93 ARG A C 1
ATOM 657 O O . ARG A 1 93 ? 13.742 -1.099 -8.828 1 96 93 ARG A O 1
ATOM 664 N N . VAL A 1 94 ? 14.031 -1.72 -6.707 1 97.44 94 VAL A N 1
ATOM 665 C CA . VAL A 1 94 ? 13.453 -3.039 -6.945 1 97.44 94 VAL A CA 1
ATOM 666 C C . VAL A 1 94 ? 11.969 -2.9 -7.27 1 97.44 94 VAL A C 1
ATOM 668 O O . VAL A 1 94 ? 11.461 -3.557 -8.188 1 97.44 94 VAL A O 1
ATOM 671 N N . VAL A 1 95 ? 11.289 -2.053 -6.562 1 98.12 95 VAL A N 1
ATOM 672 C CA . VAL A 1 95 ? 9.875 -1.81 -6.801 1 98.12 95 VAL A CA 1
ATOM 673 C C . VAL A 1 95 ? 9.68 -1.191 -8.188 1 98.12 95 VAL A C 1
ATOM 675 O O . VAL A 1 95 ? 8.75 -1.551 -8.906 1 98.12 95 VAL A O 1
ATOM 678 N N . ASN A 1 96 ? 10.555 -0.296 -8.531 1 98 96 ASN A N 1
ATOM 679 C CA . ASN A 1 96 ? 10.5 0.289 -9.867 1 98 96 ASN A CA 1
ATOM 680 C C . ASN A 1 96 ? 10.648 -0.774 -10.945 1 98 96 ASN A C 1
ATOM 682 O O . ASN A 1 96 ? 9.898 -0.78 -11.93 1 98 96 ASN A O 1
ATOM 686 N N . ALA A 1 97 ? 11.617 -1.612 -10.758 1 98.38 97 ALA A N 1
ATOM 687 C CA . ALA A 1 97 ? 11.836 -2.703 -11.703 1 98.38 97 ALA A CA 1
ATOM 688 C C . ALA A 1 97 ? 10.609 -3.607 -11.797 1 98.38 97 ALA A C 1
ATOM 690 O O . ALA A 1 97 ? 10.219 -4.02 -12.891 1 98.38 97 ALA A O 1
ATOM 691 N N . PHE A 1 98 ? 10 -3.928 -10.695 1 98.75 98 PHE A N 1
ATOM 692 C CA . PHE A 1 98 ? 8.789 -4.738 -10.641 1 98.75 98 PHE A CA 1
ATOM 693 C C . PHE A 1 98 ? 7.656 -4.078 -11.414 1 98.75 98 PHE A C 1
ATOM 695 O O . PHE A 1 98 ? 7.02 -4.711 -12.258 1 98.75 98 PHE A O 1
ATOM 702 N N . HIS A 1 99 ? 7.438 -2.818 -11.102 1 98.19 99 HIS A N 1
ATOM 703 C CA . HIS A 1 99 ? 6.406 -2.035 -11.773 1 98.19 99 HIS A CA 1
ATOM 704 C C . HIS A 1 99 ? 6.594 -2.061 -13.289 1 98.19 99 HIS A C 1
ATOM 706 O O . HIS A 1 99 ? 5.645 -2.324 -14.031 1 98.19 99 HIS A O 1
ATOM 712 N N . ASP A 1 100 ? 7.801 -1.812 -13.672 1 97.62 100 ASP A N 1
ATOM 713 C CA . ASP A 1 100 ? 8.086 -1.72 -15.102 1 97.62 100 ASP A CA 1
ATOM 714 C C . ASP A 1 100 ? 7.953 -3.082 -15.781 1 97.62 100 ASP A C 1
ATOM 716 O O . ASP A 1 100 ? 7.492 -3.174 -16.922 1 97.62 100 ASP A O 1
ATOM 720 N N . GLN A 1 101 ? 8.406 -4.121 -15.117 1 98.38 101 GLN A N 1
ATOM 721 C CA . GLN A 1 101 ? 8.258 -5.469 -15.656 1 98.38 101 GLN A CA 1
ATOM 722 C C . GLN A 1 101 ? 6.781 -5.828 -15.836 1 98.38 101 GLN A C 1
ATOM 724 O O . GLN A 1 101 ? 6.398 -6.391 -16.859 1 98.38 101 GLN A O 1
ATOM 729 N N . PHE A 1 102 ? 5.961 -5.531 -14.844 1 98.69 102 PHE A N 1
ATOM 730 C CA . PHE A 1 102 ? 4.531 -5.805 -14.938 1 98.69 102 PHE A CA 1
ATOM 731 C C . PHE A 1 102 ? 3.906 -5.016 -16.078 1 98.69 102 PHE A C 1
ATOM 733 O O . PHE A 1 102 ? 3.125 -5.559 -16.859 1 98.69 102 PHE A O 1
ATOM 740 N N . LYS A 1 103 ? 4.273 -3.768 -16.141 1 98 103 LYS A N 1
ATOM 741 C CA . LYS A 1 103 ? 3.73 -2.9 -17.172 1 98 103 LYS A CA 1
ATOM 742 C C . LYS A 1 103 ? 4.129 -3.396 -18.562 1 98 103 LYS A C 1
ATOM 744 O O . LYS A 1 103 ? 3.326 -3.344 -19.5 1 98 103 LYS A O 1
ATOM 749 N N . THR A 1 104 ? 5.367 -3.785 -18.688 1 98.06 104 THR A N 1
ATOM 750 C CA . THR A 1 104 ? 5.828 -4.324 -19.969 1 98.06 104 THR A CA 1
ATOM 751 C C . THR A 1 104 ? 5.035 -5.57 -20.344 1 98.06 104 THR A C 1
ATOM 753 O O . THR A 1 104 ? 4.617 -5.719 -21.5 1 98.06 104 THR A O 1
ATOM 756 N N . ALA A 1 105 ? 4.746 -6.406 -19.406 1 98.19 105 ALA A N 1
ATOM 757 C CA . ALA A 1 105 ? 4.07 -7.68 -19.641 1 98.19 105 ALA A CA 1
ATOM 758 C C . ALA A 1 105 ? 2.588 -7.469 -19.938 1 98.19 105 ALA A C 1
ATOM 760 O O . ALA A 1 105 ? 1.994 -8.195 -20.734 1 98.19 105 ALA A O 1
ATOM 761 N N . HIS A 1 106 ? 1.958 -6.434 -19.297 1 98 106 HIS A N 1
ATOM 762 C CA . HIS A 1 106 ? 0.504 -6.324 -19.359 1 98 106 HIS A CA 1
ATOM 763 C C . HIS A 1 106 ? 0.078 -4.969 -19.922 1 98 106 HIS A C 1
ATOM 765 O O . HIS A 1 106 ? -1.116 -4.676 -20.016 1 98 106 HIS A O 1
ATOM 771 N N . ARG A 1 107 ? 1.056 -4.113 -20.188 1 96.19 107 ARG A N 1
ATOM 772 C CA . ARG A 1 107 ? 0.917 -2.84 -20.891 1 96.19 107 ARG A CA 1
ATOM 773 C C . ARG A 1 107 ? 0.375 -1.758 -19.969 1 96.19 107 ARG A C 1
ATOM 775 O O . ARG A 1 107 ? 0.338 -0.581 -20.328 1 96.19 107 ARG A O 1
ATOM 782 N N . SER A 1 108 ? -0.125 -2.166 -18.875 1 97.12 108 SER A N 1
ATOM 783 C CA . SER A 1 108 ? -0.63 -1.197 -17.906 1 97.12 108 SER A CA 1
ATOM 784 C C . SER A 1 108 ? -0.542 -1.737 -16.484 1 97.12 108 SER A C 1
ATOM 786 O O . SER A 1 108 ? -0.407 -2.945 -16.281 1 97.12 108 SER A O 1
ATOM 788 N N . THR A 1 109 ? -0.546 -0.848 -15.539 1 97.62 109 THR A N 1
ATOM 789 C CA . THR A 1 109 ? -0.685 -1.217 -14.133 1 97.62 109 THR A CA 1
ATOM 790 C C . THR A 1 109 ? -2.027 -0.744 -13.586 1 97.62 109 THR A C 1
ATOM 792 O O . THR A 1 109 ? -2.326 -0.952 -12.406 1 97.62 109 THR A O 1
ATOM 795 N N . CYS A 1 110 ? -2.822 -0.099 -14.398 1 96.62 110 CYS A N 1
ATOM 796 C CA . CYS A 1 110 ? -4.133 0.415 -14.016 1 96.62 110 CYS A CA 1
ATOM 797 C C . CYS A 1 110 ? -5.188 -0.682 -14.078 1 96.62 110 CYS A C 1
ATOM 799 O O . CYS A 1 110 ? -5.371 -1.312 -15.117 1 96.62 110 CYS A O 1
ATOM 801 N N . CYS A 1 111 ? -5.902 -0.852 -12.984 1 97.88 111 CYS A N 1
ATOM 802 C CA . CYS A 1 111 ? -6.898 -1.911 -12.891 1 97.88 111 CYS A CA 1
ATOM 803 C C . CYS A 1 111 ? -7.988 -1.731 -13.938 1 97.88 111 CYS A C 1
ATOM 805 O O . CYS A 1 111 ? -8.414 -2.701 -14.57 1 97.88 111 CYS A O 1
ATOM 807 N N . ARG A 1 112 ? -8.438 -0.503 -14.109 1 95.94 112 ARG A N 1
ATOM 808 C CA . ARG A 1 112 ? -9.492 -0.212 -15.07 1 95.94 112 ARG A CA 1
ATOM 809 C C . ARG A 1 112 ? -9.07 -0.608 -16.484 1 95.94 112 ARG A C 1
ATOM 811 O O . ARG A 1 112 ? -9.859 -1.18 -17.234 1 95.94 112 ARG A O 1
ATOM 818 N N . VAL A 1 113 ? -7.848 -0.287 -16.828 1 97 113 VAL A N 1
ATOM 819 C CA . VAL A 1 113 ? -7.34 -0.582 -18.156 1 97 113 VAL A CA 1
ATOM 820 C C . VAL A 1 113 ? -7.184 -2.092 -18.328 1 97 113 VAL A C 1
ATOM 822 O O . VAL A 1 113 ? -7.586 -2.65 -19.359 1 97 113 VAL A O 1
ATOM 825 N N . LEU A 1 114 ? -6.645 -2.771 -17.297 1 98 114 LEU A N 1
ATOM 826 C CA . LEU A 1 114 ? -6.367 -4.203 -17.359 1 98 114 LEU A CA 1
ATOM 827 C C . LEU A 1 114 ? -7.656 -5.004 -17.5 1 98 114 LEU A C 1
ATOM 829 O O . LEU A 1 114 ? -7.68 -6.039 -18.156 1 98 114 LEU A O 1
ATOM 833 N N . THR A 1 115 ? -8.734 -4.504 -16.906 1 97.38 115 THR A N 1
ATOM 834 C CA . THR A 1 115 ? -9.945 -5.312 -16.828 1 97.38 115 THR A CA 1
ATOM 835 C C . THR A 1 115 ? -10.961 -4.863 -17.859 1 97.38 115 THR A C 1
ATOM 837 O O . THR A 1 115 ? -12.062 -5.414 -17.938 1 97.38 115 THR A O 1
ATOM 840 N N . LYS A 1 116 ? -10.648 -3.912 -18.625 1 97.19 116 LYS A N 1
ATOM 841 C CA . LYS A 1 116 ? -11.57 -3.297 -19.562 1 97.19 116 LYS A CA 1
ATOM 842 C C . LYS A 1 116 ? -12.211 -4.348 -20.469 1 97.19 116 LYS A C 1
ATOM 844 O O . LYS A 1 116 ? -13.422 -4.332 -20.703 1 97.19 116 LYS A O 1
ATOM 849 N N . SER A 1 117 ? -11.43 -5.293 -21.016 1 97.06 117 SER A N 1
ATOM 850 C CA . SER A 1 117 ? -11.906 -6.25 -22.016 1 97.06 117 SER A CA 1
ATOM 851 C C . SER A 1 117 ? -12.766 -7.332 -21.375 1 97.06 117 SER A C 1
ATOM 853 O O . SER A 1 117 ? -13.5 -8.039 -22.062 1 97.06 117 SER A O 1
ATOM 855 N N . VAL A 1 118 ? -12.68 -7.453 -20.062 1 97.19 118 VAL A N 1
ATOM 856 C CA . VAL A 1 118 ? -13.398 -8.539 -19.406 1 97.19 118 VAL A CA 1
ATOM 857 C C . VAL A 1 118 ? -14.422 -7.969 -18.422 1 97.19 118 VAL A C 1
ATOM 859 O O . VAL A 1 118 ? -14.969 -8.695 -17.594 1 97.19 118 VAL A O 1
ATOM 862 N N . LYS A 1 119 ? -14.641 -6.746 -18.5 1 93.94 119 LYS A N 1
ATOM 863 C CA . LYS A 1 119 ? -15.461 -6.055 -17.5 1 93.94 119 LYS A CA 1
ATOM 864 C C . LYS A 1 119 ? -16.875 -6.609 -17.469 1 93.94 119 LYS A C 1
ATOM 866 O O . LYS A 1 119 ? -17.531 -6.625 -16.422 1 93.94 119 LYS A O 1
ATOM 871 N N . GLU A 1 120 ? -17.344 -7.137 -18.578 1 96.19 120 GLU A N 1
ATOM 872 C CA . GLU A 1 120 ? -18.719 -7.613 -18.672 1 96.19 120 GLU A CA 1
ATOM 873 C C . GLU A 1 120 ? -18.781 -9.133 -18.562 1 96.19 120 GLU A C 1
ATOM 875 O O . GLU A 1 120 ? -19.875 -9.719 -18.656 1 96.19 120 GLU A O 1
ATOM 880 N N . ASP A 1 121 ? -17.734 -9.789 -18.438 1 97.44 121 ASP A N 1
ATOM 881 C CA . ASP A 1 121 ? -17.641 -11.234 -18.266 1 97.44 121 ASP A CA 1
ATOM 882 C C . ASP A 1 121 ? -17.031 -11.586 -16.922 1 97.44 121 ASP A C 1
ATOM 884 O O . ASP A 1 121 ? -15.805 -11.711 -16.797 1 97.44 121 ASP A O 1
ATOM 888 N N . ASN A 1 122 ? -17.891 -11.875 -15.984 1 96.31 122 ASN A N 1
ATOM 889 C CA . ASN A 1 122 ? -17.453 -12.078 -14.602 1 96.31 122 ASN A CA 1
ATOM 890 C C . ASN A 1 122 ? -16.469 -13.242 -14.492 1 96.31 122 ASN A C 1
ATOM 892 O O . ASN A 1 122 ? -15.508 -13.18 -13.727 1 96.31 122 ASN A O 1
ATOM 896 N N . LYS A 1 123 ? -16.781 -14.281 -15.203 1 97.38 123 LYS A N 1
ATOM 897 C CA . LYS A 1 123 ? -15.906 -15.461 -15.148 1 97.38 123 LYS A CA 1
ATOM 898 C C . LYS A 1 123 ? -14.531 -15.148 -15.719 1 97.38 123 LYS A C 1
ATOM 900 O O . LYS A 1 123 ? -13.508 -15.477 -15.102 1 97.38 123 LYS A O 1
ATOM 905 N N . ALA A 1 124 ? -14.516 -14.539 -16.875 1 98 124 ALA A N 1
ATOM 906 C CA . ALA A 1 124 ? -13.25 -14.172 -17.516 1 98 124 ALA A CA 1
ATOM 907 C C . ALA A 1 124 ? -12.477 -13.172 -16.656 1 98 124 ALA A C 1
ATOM 909 O O . ALA A 1 124 ? -11.25 -13.25 -16.547 1 98 124 ALA A O 1
ATOM 910 N N . HIS A 1 125 ? -13.211 -12.227 -16.078 1 97.88 125 HIS A N 1
ATOM 911 C CA . HIS A 1 125 ? -12.617 -11.234 -15.188 1 97.88 125 HIS A CA 1
ATOM 912 C C . HIS A 1 125 ? -11.953 -11.898 -13.992 1 97.88 125 HIS A C 1
ATOM 914 O O . HIS A 1 125 ? -10.797 -11.602 -13.672 1 97.88 125 HIS A O 1
ATOM 920 N N . PHE A 1 126 ? -12.68 -12.797 -13.422 1 97.81 126 PHE A N 1
ATOM 921 C CA . PHE A 1 126 ? -12.188 -13.516 -12.25 1 97.81 126 PHE A CA 1
ATOM 922 C C . PHE A 1 126 ? -10.93 -14.305 -12.578 1 97.81 126 PHE A C 1
ATOM 924 O O . PHE A 1 126 ? -9.953 -14.258 -11.836 1 97.81 126 PHE A O 1
ATOM 931 N N . LEU A 1 127 ? -10.93 -15 -13.656 1 98.12 127 LEU A N 1
ATOM 932 C CA . LEU A 1 127 ? -9.805 -15.828 -14.055 1 98.12 127 LEU A CA 1
ATOM 933 C C . LEU A 1 127 ? -8.586 -14.969 -14.391 1 98.12 127 LEU A C 1
ATOM 935 O O . LEU A 1 127 ? -7.457 -15.328 -14.055 1 98.12 127 LEU A O 1
ATOM 939 N N . GLN A 1 128 ? -8.836 -13.891 -15.047 1 98.19 128 GLN A N 1
ATOM 940 C CA . GLN A 1 128 ? -7.742 -12.969 -15.352 1 98.19 128 GLN A CA 1
ATOM 941 C C . GLN A 1 128 ? -7.098 -12.445 -14.07 1 98.19 128 GLN A C 1
ATOM 943 O O . GLN A 1 128 ? -5.871 -12.383 -13.969 1 98.19 128 GLN A O 1
ATOM 948 N N . CYS A 1 129 ? -7.906 -12.047 -13.102 1 98.44 129 CYS A N 1
ATOM 949 C CA . CYS A 1 129 ? -7.387 -11.492 -11.859 1 98.44 129 CYS A CA 1
ATOM 950 C C . CYS A 1 129 ? -6.641 -12.555 -11.062 1 98.44 129 CYS A C 1
ATOM 952 O O . CYS A 1 129 ? -5.656 -12.258 -10.383 1 98.44 129 CYS A O 1
ATOM 954 N N . GLN A 1 130 ? -7.137 -13.789 -11.133 1 98.5 130 GLN A N 1
ATOM 955 C CA . GLN A 1 130 ? -6.406 -14.898 -10.531 1 98.5 130 GLN A CA 1
ATOM 956 C C . GLN A 1 130 ? -5.008 -15.023 -11.133 1 98.5 130 GLN A C 1
ATOM 958 O O . GLN A 1 130 ? -4.023 -15.164 -10.406 1 98.5 130 GLN A O 1
ATOM 963 N N . ASP A 1 131 ? -4.93 -14.953 -12.438 1 98.5 131 ASP A N 1
ATOM 964 C CA . ASP A 1 131 ? -3.66 -15.086 -13.141 1 98.5 131 ASP A CA 1
ATOM 965 C C . ASP A 1 131 ? -2.719 -13.93 -12.805 1 98.5 131 ASP A C 1
ATOM 967 O O . ASP A 1 131 ? -1.528 -14.141 -12.57 1 98.5 131 ASP A O 1
ATOM 971 N N . LEU A 1 132 ? -3.271 -12.711 -12.828 1 98.75 132 LEU A N 1
ATOM 972 C CA . LEU A 1 132 ? -2.459 -11.547 -12.492 1 98.75 132 LEU A CA 1
ATOM 973 C C . LEU A 1 132 ? -1.924 -11.648 -11.062 1 98.75 132 LEU A C 1
ATOM 975 O O . LEU A 1 132 ? -0.789 -11.258 -10.797 1 98.75 132 LEU A O 1
ATOM 979 N N . THR A 1 133 ? -2.727 -12.172 -10.18 1 98.81 133 THR A N 1
ATOM 980 C CA . THR A 1 133 ? -2.334 -12.367 -8.789 1 98.81 133 THR A CA 1
ATOM 981 C C . THR A 1 133 ? -1.14 -13.312 -8.695 1 98.81 133 THR A C 1
ATOM 983 O O . THR A 1 133 ? -0.155 -13.016 -8.016 1 98.81 133 THR A O 1
ATOM 986 N N . GLY A 1 134 ? -1.239 -14.398 -9.383 1 98.69 134 GLY A N 1
ATOM 987 C CA . GLY A 1 134 ? -0.13 -15.336 -9.406 1 98.69 134 GLY A CA 1
ATOM 988 C C . GLY A 1 134 ? 1.119 -14.766 -10.047 1 98.69 134 GLY A C 1
ATOM 989 O O . GLY A 1 134 ? 2.221 -14.906 -9.516 1 98.69 134 GLY A O 1
ATOM 990 N N . GLU A 1 135 ? 0.971 -14.156 -11.156 1 98.62 135 GLU A N 1
ATOM 991 C CA . GLU A 1 135 ? 2.1 -13.625 -11.914 1 98.62 135 GLU A CA 1
ATOM 992 C C . GLU A 1 135 ? 2.82 -12.523 -11.141 1 98.62 135 GLU A C 1
ATOM 994 O O . GLU A 1 135 ? 4.051 -12.5 -11.094 1 98.62 135 GLU A O 1
ATOM 999 N N . ALA A 1 136 ? 2.043 -11.617 -10.586 1 98.81 136 ALA A N 1
ATOM 1000 C CA . ALA A 1 136 ? 2.646 -10.547 -9.797 1 98.81 136 ALA A CA 1
ATOM 1001 C C . ALA A 1 136 ? 3.432 -11.109 -8.617 1 98.81 136 ALA A C 1
ATOM 1003 O O . ALA A 1 136 ? 4.512 -10.617 -8.289 1 98.81 136 ALA A O 1
ATOM 1004 N N . THR A 1 137 ? 2.865 -12.117 -7.973 1 98.75 137 THR A N 1
ATOM 1005 C CA . THR A 1 137 ? 3.533 -12.766 -6.852 1 98.75 137 THR A CA 1
ATOM 1006 C C . THR A 1 137 ? 4.879 -13.344 -7.277 1 98.75 137 THR A C 1
ATOM 1008 O O . THR A 1 137 ? 5.891 -13.133 -6.605 1 98.75 137 THR A O 1
ATOM 1011 N N . GLU A 1 138 ? 4.836 -14 -8.352 1 98.38 138 GLU A N 1
ATOM 1012 C CA . GLU A 1 138 ? 6.055 -14.617 -8.859 1 98.38 138 GLU A CA 1
ATOM 1013 C C . GLU A 1 138 ? 7.078 -13.562 -9.266 1 98.38 138 GLU A C 1
ATOM 1015 O O . GLU A 1 138 ? 8.266 -13.703 -8.984 1 98.38 138 GLU A O 1
ATOM 1020 N N . MET A 1 139 ? 6.652 -12.562 -9.977 1 98.44 139 MET A N 1
ATOM 1021 C CA . MET A 1 139 ? 7.531 -11.484 -10.406 1 98.44 139 MET A CA 1
ATOM 1022 C C . MET A 1 139 ? 8.195 -10.812 -9.211 1 98.44 139 MET A C 1
ATOM 1024 O O . MET A 1 139 ? 9.406 -10.594 -9.203 1 98.44 139 MET A O 1
ATOM 1028 N N . ALA A 1 140 ? 7.402 -10.445 -8.195 1 98.62 140 ALA A N 1
ATOM 1029 C CA . ALA A 1 140 ? 7.934 -9.828 -6.988 1 98.62 140 ALA A CA 1
ATOM 1030 C C . ALA A 1 140 ? 8.922 -10.75 -6.289 1 98.62 140 ALA A C 1
ATOM 1032 O O . ALA A 1 140 ? 10 -10.32 -5.867 1 98.62 140 ALA A O 1
ATOM 1033 N N . GLY A 1 141 ? 8.539 -12.031 -6.172 1 98.06 141 GLY A N 1
ATOM 1034 C CA . GLY A 1 141 ? 9.414 -13.008 -5.547 1 98.06 141 GLY A CA 1
ATOM 1035 C C . GLY A 1 141 ? 10.75 -13.141 -6.246 1 98.06 141 GLY A C 1
ATOM 1036 O O . GLY A 1 141 ? 11.789 -13.25 -5.59 1 98.06 141 GLY A O 1
ATOM 1037 N N . GLN A 1 142 ? 10.711 -13.141 -7.562 1 98 142 GLN A N 1
ATOM 1038 C CA . GLN A 1 142 ? 11.945 -13.234 -8.344 1 98 142 GLN A CA 1
ATOM 1039 C C . GLN A 1 142 ? 12.867 -12.055 -8.055 1 98 142 GLN A C 1
ATOM 1041 O O . GLN A 1 142 ? 14.078 -12.227 -7.902 1 98 142 GLN A O 1
ATOM 1046 N N . LEU A 1 143 ? 12.344 -10.922 -8.023 1 97.88 143 LEU A N 1
ATOM 1047 C CA . LEU A 1 143 ? 13.133 -9.719 -7.777 1 97.88 143 LEU A CA 1
ATOM 1048 C C . LEU A 1 143 ? 13.664 -9.695 -6.348 1 97.88 143 LEU A C 1
ATOM 1050 O O . LEU A 1 143 ? 14.797 -9.258 -6.105 1 97.88 143 LEU A O 1
ATOM 1054 N N . ILE A 1 144 ? 12.844 -10.156 -5.387 1 96.69 144 ILE A N 1
ATOM 1055 C CA . ILE A 1 144 ? 13.281 -10.258 -3.996 1 96.69 144 ILE A CA 1
ATOM 1056 C C . ILE A 1 144 ? 14.492 -11.18 -3.904 1 96.69 144 ILE A C 1
ATOM 1058 O O . ILE A 1 144 ? 15.508 -10.828 -3.303 1 96.69 144 ILE A O 1
ATOM 1062 N N . LEU A 1 145 ? 14.438 -12.328 -4.578 1 96.25 145 LEU A N 1
ATOM 1063 C CA . LEU A 1 145 ? 15.516 -13.312 -4.516 1 96.25 145 LEU A CA 1
ATOM 1064 C C . LEU A 1 145 ? 16.75 -12.812 -5.242 1 96.25 145 LEU A C 1
ATOM 1066 O O . LEU A 1 145 ? 17.875 -13.117 -4.84 1 96.25 145 LEU A O 1
ATOM 1070 N N . ALA A 1 146 ? 16.516 -12.094 -6.316 1 95.69 146 ALA A N 1
ATOM 1071 C CA . ALA A 1 146 ? 17.656 -11.516 -7.031 1 95.69 146 ALA A CA 1
ATOM 1072 C C . ALA A 1 146 ? 18.422 -10.531 -6.148 1 95.69 146 ALA A C 1
ATOM 1074 O O . ALA A 1 146 ? 19.641 -10.422 -6.242 1 95.69 146 ALA A O 1
ATOM 1075 N N . HIS A 1 147 ? 17.719 -9.844 -5.301 1 93.31 147 HIS A N 1
ATOM 1076 C CA . HIS A 1 147 ? 18.344 -8.828 -4.457 1 93.31 147 HIS A CA 1
ATOM 1077 C C . HIS A 1 147 ? 18.875 -9.438 -3.164 1 93.31 147 HIS A C 1
ATOM 1079 O O . HIS A 1 147 ? 19.812 -8.914 -2.561 1 93.31 147 HIS A O 1
ATOM 1085 N N . ARG A 1 148 ? 18.219 -10.453 -2.703 1 91.75 148 ARG A N 1
ATOM 1086 C CA . ARG A 1 148 ? 18.625 -11.188 -1.513 1 91.75 148 ARG A CA 1
ATOM 1087 C C . ARG A 1 148 ? 18.656 -12.688 -1.78 1 91.75 148 ARG A C 1
ATOM 1089 O O . ARG A 1 148 ? 17.844 -13.438 -1.244 1 91.75 148 ARG A O 1
ATOM 1096 N N . PRO A 1 149 ? 19.703 -13.188 -2.395 1 92.81 149 PRO A N 1
ATOM 1097 C CA . PRO A 1 149 ? 19.75 -14.586 -2.816 1 92.81 149 PRO A CA 1
ATOM 1098 C C . PRO A 1 149 ? 19.781 -15.562 -1.639 1 92.81 149 PRO A C 1
ATOM 1100 O O . PRO A 1 149 ? 19.375 -16.719 -1.779 1 92.81 149 PRO A O 1
ATOM 1103 N N . ALA A 1 150 ? 20.172 -15.07 -0.491 1 91.31 150 ALA A N 1
ATOM 1104 C CA . ALA A 1 150 ? 20.25 -15.93 0.685 1 91.31 150 ALA A CA 1
ATOM 1105 C C . ALA A 1 150 ? 18.875 -16.453 1.082 1 91.31 150 ALA A C 1
ATOM 1107 O O . ALA A 1 150 ? 18.766 -17.484 1.76 1 91.31 150 ALA A O 1
ATOM 1108 N N . LEU A 1 151 ? 17.844 -15.812 0.618 1 91.44 151 LEU A N 1
ATOM 1109 C CA . LEU A 1 151 ? 16.469 -16.203 0.957 1 91.44 151 LEU A CA 1
ATOM 1110 C C . LEU A 1 151 ? 16.062 -17.469 0.208 1 91.44 151 LEU A C 1
ATOM 1112 O O . LEU A 1 151 ? 15.086 -18.109 0.57 1 91.44 151 LEU A O 1
ATOM 1116 N N . ALA A 1 152 ? 16.781 -17.844 -0.798 1 88.69 152 ALA A N 1
ATOM 1117 C CA . ALA A 1 152 ? 16.469 -19.031 -1.581 1 88.69 152 ALA A CA 1
ATOM 1118 C C . ALA A 1 152 ? 16.656 -20.297 -0.749 1 88.69 152 ALA A C 1
ATOM 1120 O O . ALA A 1 152 ? 16.047 -21.328 -1.046 1 88.69 152 ALA A O 1
ATOM 1121 N N . ALA A 1 153 ? 17.375 -20.141 0.291 1 83.25 153 ALA A N 1
ATOM 1122 C CA . ALA A 1 153 ? 17.703 -21.281 1.125 1 83.25 153 ALA A CA 1
ATOM 1123 C C . ALA A 1 153 ? 16.672 -21.469 2.238 1 83.25 153 ALA A C 1
ATOM 1125 O O . ALA A 1 153 ? 16.703 -22.469 2.965 1 83.25 153 ALA A O 1
ATOM 1126 N N . THR A 1 154 ? 15.789 -20.516 2.275 1 78.25 154 THR A N 1
ATOM 1127 C CA . THR A 1 154 ? 14.797 -20.578 3.344 1 78.25 154 THR A CA 1
ATOM 1128 C C . THR A 1 154 ? 13.766 -21.672 3.057 1 78.25 154 THR A C 1
ATOM 1130 O O . THR A 1 154 ? 13.352 -21.859 1.909 1 78.25 154 THR A O 1
ATOM 1133 N N . ALA A 1 155 ? 13.484 -22.422 4.047 1 77.38 155 ALA A N 1
ATOM 1134 C CA . ALA A 1 155 ? 12.453 -23.438 3.916 1 77.38 155 ALA A CA 1
ATOM 1135 C C . ALA A 1 155 ? 11.07 -22.812 3.748 1 77.38 155 ALA A C 1
ATOM 1137 O O . ALA A 1 155 ? 10.773 -21.781 4.355 1 77.38 155 ALA A O 1
ATOM 1138 N N . LEU A 1 156 ? 10.344 -23.484 2.943 1 83.19 156 LEU A N 1
ATOM 1139 C CA . LEU A 1 156 ? 8.969 -23 2.777 1 83.19 156 LEU A CA 1
ATOM 1140 C C . LEU A 1 156 ? 8.117 -23.391 3.98 1 83.19 156 LEU A C 1
ATOM 1142 O O . LEU A 1 156 ? 8 -24.562 4.32 1 83.19 156 LEU A O 1
ATOM 1146 N N . PRO A 1 157 ? 7.547 -22.422 4.578 1 81 157 PRO A N 1
ATOM 1147 C CA . PRO A 1 157 ? 6.691 -22.734 5.719 1 81 157 PRO 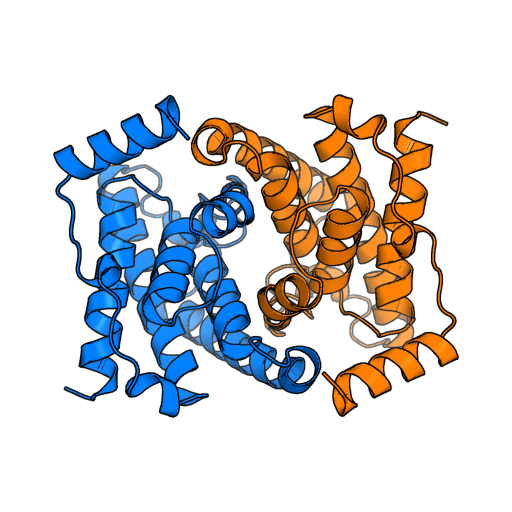A CA 1
ATOM 1148 C C . PRO A 1 157 ? 5.449 -23.547 5.324 1 81 157 PRO A C 1
ATOM 1150 O O . PRO A 1 157 ? 5.059 -23.531 4.152 1 81 157 PRO A O 1
ATOM 1153 N N . ASP A 1 158 ? 4.848 -24.172 6.293 1 76.69 158 ASP A N 1
ATOM 1154 C CA . ASP A 1 158 ? 3.711 -25.062 6.117 1 76.69 158 ASP A CA 1
ATOM 1155 C C . ASP A 1 158 ? 2.562 -24.359 5.398 1 76.69 158 ASP A C 1
ATOM 1157 O O . ASP A 1 158 ? 1.969 -24.922 4.473 1 76.69 158 ASP A O 1
ATOM 1161 N N . PRO A 1 159 ? 2.328 -23.172 5.625 1 77.88 159 PRO A N 1
ATOM 1162 C CA . PRO A 1 159 ? 1.166 -22.562 4.98 1 77.88 159 PRO A CA 1
ATOM 1163 C C . PRO A 1 159 ? 1.321 -22.438 3.465 1 77.88 159 PRO A C 1
ATOM 1165 O O . PRO A 1 159 ? 0.324 -22.422 2.738 1 77.88 159 PRO A O 1
ATOM 1168 N N . ILE A 1 160 ? 2.42 -22.375 3.035 1 84.81 160 ILE A N 1
ATOM 1169 C CA . ILE A 1 160 ? 2.658 -22.156 1.612 1 84.81 160 ILE A CA 1
ATOM 1170 C C . ILE A 1 160 ? 2.389 -23.438 0.837 1 84.81 160 ILE A C 1
ATOM 1172 O O . ILE A 1 160 ? 2.049 -23.391 -0.348 1 84.81 160 ILE A O 1
ATOM 1176 N N . GLN A 1 161 ? 2.404 -24.453 1.514 1 80.25 161 GLN A N 1
ATOM 1177 C CA . GLN A 1 161 ? 2.23 -25.734 0.85 1 80.25 161 GLN A CA 1
ATOM 1178 C C . GLN A 1 161 ? 0.762 -26.156 0.836 1 80.25 161 GLN A C 1
ATOM 1180 O O . GLN A 1 161 ? 0.391 -27.109 0.156 1 80.25 161 GLN A O 1
ATOM 1185 N N . LYS A 1 162 ? -0.03 -25.406 1.432 1 79.69 162 LYS A N 1
ATOM 1186 C CA . LYS A 1 162 ? -1.435 -25.781 1.574 1 79.69 162 LYS A CA 1
ATOM 1187 C C . LYS A 1 162 ? -2.266 -25.25 0.41 1 79.69 162 LYS A C 1
ATOM 1189 O O . LYS A 1 162 ? -2.059 -24.125 -0.043 1 79.69 162 LYS A O 1
ATOM 1194 N N . ARG A 1 163 ? -3.045 -26.125 -0.219 1 86.12 163 ARG A N 1
ATOM 1195 C CA . ARG A 1 163 ? -4.035 -25.766 -1.229 1 86.12 163 ARG A CA 1
ATOM 1196 C C . ARG A 1 163 ? -5.441 -26.141 -0.778 1 86.12 163 ARG A C 1
ATOM 1198 O O . ARG A 1 163 ? -5.66 -27.25 -0.292 1 86.12 163 ARG A O 1
ATOM 1205 N N . ASP A 1 164 ? -6.324 -25.156 -0.854 1 86.56 164 ASP A N 1
ATOM 1206 C CA . ASP A 1 164 ? -7.707 -25.406 -0.455 1 86.56 164 ASP A CA 1
ATOM 1207 C C . ASP A 1 164 ? -8.609 -25.562 -1.675 1 86.56 164 ASP A C 1
ATOM 1209 O O . ASP A 1 164 ? -8.391 -24.938 -2.707 1 86.56 164 ASP A O 1
ATOM 1213 N N . SER A 1 165 ? -9.539 -26.469 -1.584 1 87.88 165 SER A N 1
ATOM 1214 C CA . SER A 1 165 ? -10.633 -26.516 -2.555 1 87.88 165 SER A CA 1
ATOM 1215 C C . SER A 1 165 ? -11.57 -25.328 -2.389 1 87.88 165 SER A C 1
ATOM 1217 O O . SER A 1 165 ? -11.492 -24.594 -1.399 1 87.88 165 SER A O 1
ATOM 1219 N N . ALA A 1 166 ? -12.438 -25.188 -3.41 1 85.75 166 ALA A N 1
ATOM 1220 C CA . ALA A 1 166 ? -13.438 -24.109 -3.334 1 85.75 166 ALA A CA 1
ATOM 1221 C C . ALA A 1 166 ? -14.281 -24.25 -2.072 1 85.75 166 ALA A C 1
ATOM 1223 O O . ALA A 1 166 ? -14.555 -23.25 -1.397 1 85.75 166 ALA A O 1
ATOM 1224 N N . LEU A 1 167 ? -14.688 -25.422 -1.816 1 88.44 167 LEU A N 1
ATOM 1225 C CA . LEU A 1 167 ? -15.531 -25.656 -0.652 1 88.44 167 LEU A CA 1
ATOM 1226 C C . LEU A 1 167 ? -14.773 -25.375 0.639 1 88.44 167 LEU A C 1
ATOM 1228 O O . LEU A 1 167 ? -15.297 -24.703 1.531 1 88.44 167 LEU A O 1
ATOM 1232 N N . THR A 1 168 ? -13.562 -25.797 0.736 1 86.81 168 THR A N 1
ATOM 1233 C CA . THR A 1 168 ? -12.742 -25.578 1.922 1 86.81 168 THR A CA 1
ATOM 1234 C C . THR A 1 168 ? -12.43 -24.094 2.092 1 86.81 168 THR A C 1
ATOM 1236 O O . THR A 1 168 ? -12.43 -23.578 3.213 1 86.81 168 THR A O 1
ATOM 1239 N N . GLY A 1 169 ? -12.164 -23.453 1.022 1 83 169 GLY A N 1
ATOM 1240 C CA . GLY A 1 169 ? -11.938 -22.016 1.062 1 83 169 GLY A CA 1
ATOM 1241 C C . GLY A 1 169 ? -13.117 -21.234 1.609 1 83 169 GLY A C 1
ATOM 1242 O O . GLY A 1 169 ? -12.945 -20.344 2.432 1 83 169 GLY A O 1
ATOM 1243 N N . ARG A 1 170 ? -14.266 -21.594 1.07 1 84.5 170 ARG A N 1
ATOM 1244 C CA . ARG A 1 170 ? -15.477 -20.938 1.535 1 84.5 170 ARG A CA 1
ATOM 1245 C C . ARG A 1 170 ? -15.695 -21.172 3.027 1 84.5 170 ARG A C 1
ATOM 1247 O O . ARG A 1 170 ? -16.078 -20.266 3.756 1 84.5 170 ARG A O 1
ATOM 1254 N N . LEU A 1 171 ? -15.438 -22.312 3.436 1 85.25 171 LEU A N 1
ATOM 1255 C CA . LEU A 1 171 ? -15.609 -22.641 4.844 1 85.25 171 LEU A CA 1
ATOM 1256 C C . LEU A 1 171 ? -14.633 -21.875 5.719 1 85.25 171 LEU A C 1
ATOM 1258 O O . LEU A 1 171 ? -15 -21.391 6.793 1 85.25 171 LEU A O 1
ATOM 1262 N N . LYS A 1 172 ? -13.508 -21.766 5.301 1 85.06 172 LYS A N 1
ATOM 1263 C CA . LYS A 1 172 ? -12.492 -21.016 6.043 1 85.06 172 LYS A CA 1
ATOM 1264 C C . LYS A 1 172 ? -12.836 -19.531 6.094 1 85.06 172 LYS A C 1
ATOM 1266 O O . LYS A 1 172 ? -12.664 -18.875 7.129 1 85.06 172 LYS A O 1
ATOM 1271 N N . TRP A 1 173 ? -13.219 -19.016 4.984 1 77.94 173 TRP A N 1
ATOM 1272 C CA . TRP A 1 173 ? -13.664 -17.625 4.934 1 77.94 173 TRP A CA 1
ATOM 1273 C C . TRP A 1 173 ? -14.805 -17.391 5.918 1 77.94 173 TRP A C 1
ATOM 1275 O O . TRP A 1 173 ? -14.773 -16.422 6.684 1 77.94 173 TRP A O 1
ATOM 1285 N N . LEU A 1 174 ? -15.789 -18.281 5.879 1 80.06 174 LEU A N 1
ATOM 1286 C CA . LEU A 1 174 ? -16.938 -18.172 6.766 1 80.06 174 LEU A CA 1
ATOM 1287 C C . LEU A 1 174 ? -16.5 -18.234 8.227 1 80.06 174 LEU A C 1
ATOM 1289 O O . LEU A 1 174 ? -16.984 -17.453 9.055 1 80.06 174 LEU A O 1
ATOM 1293 N N . ALA A 1 175 ? -15.625 -19.109 8.477 1 81.56 175 ALA A N 1
ATOM 1294 C CA . ALA A 1 175 ? -15.133 -19.266 9.844 1 81.56 175 ALA A CA 1
ATOM 1295 C C . ALA A 1 175 ? -14.438 -18 10.328 1 81.56 175 ALA A C 1
ATOM 1297 O O . ALA A 1 175 ? -14.617 -17.578 11.477 1 81.56 175 ALA A O 1
ATOM 1298 N N . ARG A 1 176 ? -13.75 -17.344 9.461 1 78.75 176 ARG A N 1
ATOM 1299 C CA . ARG A 1 176 ? -13.023 -16.141 9.812 1 78.75 176 ARG A CA 1
ATOM 1300 C C . ARG A 1 176 ? -13.984 -14.961 10 1 78.75 176 ARG A C 1
ATOM 1302 O O . ARG A 1 176 ? -13.75 -14.094 10.844 1 78.75 176 ARG A O 1
ATOM 1309 N N . CYS A 1 177 ? -15.031 -14.984 9.25 1 76 177 CYS A N 1
ATOM 1310 C CA . CYS A 1 177 ? -16.031 -13.945 9.391 1 76 177 CYS A CA 1
ATOM 1311 C C . CYS A 1 177 ? -16.797 -14.086 10.703 1 76 177 CYS A C 1
ATOM 1313 O O . CYS A 1 177 ? -17.188 -13.094 11.312 1 76 177 CYS A O 1
ATOM 1315 N N . ILE A 1 178 ? -16.938 -15.297 11.039 1 72.5 178 ILE A N 1
ATOM 1316 C CA . ILE A 1 178 ? -17.75 -15.57 12.227 1 72.5 178 ILE A CA 1
ATOM 1317 C C . ILE A 1 178 ? -16.891 -15.453 13.477 1 72.5 178 ILE A C 1
ATOM 1319 O O . ILE A 1 178 ? -17.297 -14.836 14.461 1 72.5 178 ILE A O 1
ATOM 1323 N N . PHE A 1 179 ? -15.648 -16.016 13.5 1 69.25 179 PHE A N 1
ATOM 1324 C CA . PHE A 1 179 ? -14.859 -16.141 14.719 1 69.25 179 PHE A CA 1
ATOM 1325 C C . PHE A 1 179 ? -13.734 -15.117 14.75 1 69.25 179 PHE A C 1
ATOM 1327 O O . PHE A 1 179 ? -13.062 -14.961 15.766 1 69.25 179 PHE A O 1
ATOM 1334 N N . GLY A 1 180 ? -13.43 -14.391 13.703 1 62.84 180 GLY A N 1
ATOM 1335 C CA . GLY A 1 180 ? -12.289 -13.492 13.602 1 62.84 180 GLY A CA 1
ATOM 1336 C C . GLY A 1 180 ? -12.664 -12.023 13.734 1 62.84 180 GLY A C 1
ATOM 1337 O O . GLY A 1 180 ? -13.836 -11.664 13.57 1 62.84 180 GLY A O 1
ATOM 1338 N N . MET B 1 1 ? -13.672 24.344 17.234 1 46.06 1 MET B N 1
ATOM 1339 C CA . MET B 1 1 ? -12.992 23.406 16.344 1 46.06 1 MET B CA 1
ATOM 1340 C C . MET B 1 1 ? -13.477 21.984 16.578 1 46.06 1 MET B C 1
ATOM 1342 O O . MET B 1 1 ? -13.547 21.531 17.719 1 46.06 1 MET B O 1
ATOM 1346 N N . SER B 1 2 ? -14.141 21.359 15.57 1 62.28 2 SER B N 1
ATOM 1347 C CA . SER B 1 2 ? -14.75 20.062 15.812 1 62.28 2 SER B CA 1
ATOM 1348 C C . SER B 1 2 ? -13.758 19.094 16.438 1 62.28 2 SER B C 1
ATOM 1350 O O . SER B 1 2 ? -12.547 19.234 16.25 1 62.28 2 SER B O 1
ATOM 1352 N N . GLU B 1 3 ? -14.125 18.5 17.562 1 69 3 GLU B N 1
ATOM 1353 C CA . GLU B 1 3 ? -13.336 17.5 18.281 1 69 3 GLU B CA 1
ATOM 1354 C C . GLU B 1 3 ? -12.438 16.719 17.312 1 69 3 GLU B C 1
ATOM 1356 O O . GLU B 1 3 ? -11.281 16.422 17.641 1 69 3 GLU B O 1
ATOM 1361 N N . ASN B 1 4 ? -12.891 16.641 16.125 1 79 4 ASN B N 1
ATOM 1362 C CA . ASN B 1 4 ? -12.086 15.938 15.141 1 79 4 ASN B CA 1
ATOM 1363 C C . ASN B 1 4 ? -10.875 16.766 14.711 1 79 4 ASN B C 1
ATOM 1365 O O . ASN B 1 4 ? -9.797 16.219 14.461 1 79 4 ASN B O 1
ATOM 1369 N N . SER B 1 5 ? -11.078 18.062 14.797 1 79.56 5 SER B N 1
ATOM 1370 C CA . SER B 1 5 ? -9.977 18.938 14.375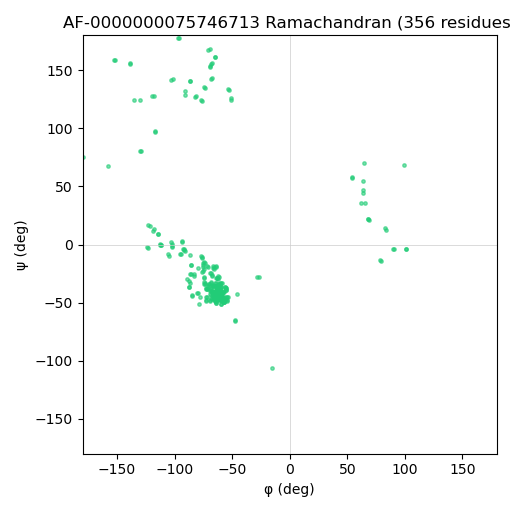 1 79.56 5 SER B CA 1
ATOM 1371 C C . SER B 1 5 ? -8.828 18.906 15.375 1 79.56 5 SER B C 1
ATOM 1373 O O . SER B 1 5 ? -7.66 18.859 14.984 1 79.56 5 SER B O 1
ATOM 1375 N N . ALA B 1 6 ? -9.141 18.844 16.672 1 86 6 ALA B N 1
ATOM 1376 C CA . ALA B 1 6 ? -8.125 18.844 17.734 1 86 6 ALA B CA 1
ATOM 1377 C C . ALA B 1 6 ? -7.25 17.594 17.641 1 86 6 ALA B C 1
ATOM 1379 O O . ALA B 1 6 ? -6.066 17.641 18 1 86 6 ALA B O 1
ATOM 1380 N N . LEU B 1 7 ? -7.789 16.562 17.156 1 91.81 7 LEU B N 1
ATOM 1381 C CA . LEU B 1 7 ? -7.074 15.305 17.031 1 91.81 7 LEU B CA 1
ATOM 1382 C C . LEU B 1 7 ? -6.316 15.234 15.703 1 91.81 7 LEU B C 1
ATOM 1384 O O . LEU B 1 7 ? -5.176 14.766 15.656 1 91.81 7 LEU B O 1
ATOM 1388 N N . LEU B 1 8 ? -6.891 15.773 14.664 1 95.38 8 LEU B N 1
ATOM 1389 C CA . LEU B 1 8 ? -6.355 15.547 13.328 1 95.38 8 LEU B CA 1
ATOM 1390 C C . LEU B 1 8 ? -5.254 16.547 13.008 1 95.38 8 LEU B C 1
ATOM 1392 O O . LEU B 1 8 ? -4.34 16.25 12.234 1 95.38 8 LEU B O 1
ATOM 1396 N N . THR B 1 9 ? -5.277 17.75 13.656 1 94.81 9 THR B N 1
ATOM 1397 C CA . THR B 1 9 ? -4.277 18.781 13.375 1 94.81 9 THR B CA 1
ATOM 1398 C C . THR B 1 9 ? -2.883 18.297 13.766 1 94.81 9 THR B C 1
ATOM 1400 O O . THR B 1 9 ? -1.95 18.359 12.961 1 94.81 9 THR B O 1
ATOM 1403 N N . PRO B 1 10 ? -2.754 17.75 14.984 1 95.5 10 PRO B N 1
ATOM 1404 C CA . PRO B 1 10 ? -1.425 17.25 15.344 1 95.5 10 PRO B CA 1
ATOM 1405 C C . PRO B 1 10 ? -0.98 16.078 14.477 1 95.5 10 PRO B C 1
ATOM 1407 O O . PRO B 1 10 ? 0.213 15.93 14.195 1 95.5 10 PRO B O 1
ATOM 1410 N N . ILE B 1 11 ? -1.88 15.219 14.086 1 97.06 11 ILE B N 1
ATOM 1411 C CA . ILE B 1 11 ? -1.547 14.078 13.242 1 97.06 11 ILE B CA 1
ATOM 1412 C C . ILE B 1 11 ? -1.077 14.562 11.875 1 97.06 11 ILE B C 1
ATOM 1414 O O . ILE B 1 11 ? -0.072 14.078 11.344 1 97.06 11 ILE B O 1
ATOM 1418 N N . ARG B 1 12 ? -1.785 15.539 11.289 1 97.62 12 ARG B N 1
ATOM 1419 C CA . ARG B 1 12 ? -1.382 16.172 10.039 1 97.62 12 ARG B CA 1
ATOM 1420 C C . ARG B 1 12 ? 0.012 16.781 10.148 1 97.62 12 ARG B C 1
ATOM 1422 O O . ARG B 1 12 ? 0.863 16.562 9.289 1 97.62 12 ARG B O 1
ATOM 1429 N N . GLN B 1 13 ? 0.232 17.484 11.203 1 96.94 13 GLN B N 1
ATOM 1430 C CA . GLN B 1 13 ? 1.494 18.188 11.414 1 96.94 13 GLN B CA 1
ATOM 1431 C C . GLN B 1 13 ? 2.645 17.219 11.609 1 96.94 13 GLN B C 1
ATOM 1433 O O . GLN B 1 13 ? 3.771 17.469 11.188 1 96.94 13 GLN B O 1
ATOM 1438 N N . ARG B 1 14 ? 2.346 16.109 12.258 1 96.69 14 ARG B N 1
ATOM 1439 C CA . ARG B 1 14 ? 3.34 15.062 12.422 1 96.69 14 ARG B CA 1
ATOM 1440 C C . ARG B 1 14 ? 3.811 14.539 11.07 1 96.69 14 ARG B C 1
ATOM 1442 O O . ARG B 1 14 ? 5.012 14.414 10.828 1 96.69 14 ARG B O 1
ATOM 1449 N N . ALA B 1 15 ? 2.889 14.273 10.188 1 98.06 15 ALA B N 1
ATOM 1450 C CA . ALA B 1 15 ? 3.232 13.781 8.859 1 98.06 15 ALA B CA 1
ATOM 1451 C C . ALA B 1 15 ? 4.051 14.82 8.094 1 98.06 15 ALA B C 1
ATOM 1453 O O . ALA B 1 15 ? 5.078 14.492 7.496 1 98.06 15 ALA B O 1
ATOM 1454 N N . GLU B 1 16 ? 3.617 16.078 8.125 1 97.69 16 GLU B N 1
ATOM 1455 C CA . GLU B 1 16 ? 4.328 17.156 7.441 1 97.69 16 GLU B CA 1
ATOM 1456 C C . GLU B 1 16 ? 5.746 17.312 7.984 1 97.69 16 GLU B C 1
ATOM 1458 O O . GLU B 1 16 ? 6.691 17.5 7.215 1 97.69 16 GLU B O 1
ATOM 1463 N N . ASN B 1 17 ? 5.875 17.234 9.25 1 97.38 17 ASN B N 1
ATOM 1464 C CA . ASN B 1 17 ? 7.172 17.422 9.883 1 97.38 17 ASN B CA 1
ATOM 1465 C C . ASN B 1 17 ? 8.141 16.297 9.539 1 97.38 17 ASN B C 1
ATOM 1467 O O . ASN B 1 17 ? 9.32 16.531 9.297 1 97.38 17 ASN B O 1
ATOM 1471 N N . LEU B 1 18 ? 7.648 15.07 9.641 1 96.62 18 LEU B N 1
ATOM 1472 C CA . LEU B 1 18 ? 8.484 13.938 9.273 1 96.62 18 LEU B CA 1
ATOM 1473 C C . LEU B 1 18 ? 9.016 14.086 7.852 1 96.62 18 LEU B C 1
ATOM 1475 O O . LEU B 1 18 ? 10.18 13.773 7.586 1 96.62 18 LEU B O 1
ATOM 1479 N N . TYR B 1 19 ? 8.188 14.578 6.945 1 97.75 19 TYR B N 1
ATOM 1480 C CA . TYR B 1 19 ? 8.594 14.805 5.562 1 97.75 19 TYR B CA 1
ATOM 1481 C C . TYR B 1 19 ? 9.523 16 5.457 1 97.75 19 TYR B C 1
ATOM 1483 O O . TYR B 1 19 ? 10.594 15.914 4.844 1 97.75 19 TYR B O 1
ATOM 1491 N N . ALA B 1 20 ? 9.156 17.109 6.074 1 96.88 20 ALA B N 1
ATOM 1492 C CA . ALA B 1 20 ? 9.891 18.375 5.98 1 96.88 20 ALA B CA 1
ATOM 1493 C C . ALA B 1 20 ? 11.32 18.203 6.488 1 96.88 20 ALA B C 1
ATOM 1495 O O . ALA B 1 20 ? 12.242 18.844 5.973 1 96.88 20 ALA B O 1
ATOM 1496 N N . THR B 1 21 ? 11.469 17.375 7.438 1 95.38 21 THR B N 1
ATOM 1497 C CA . THR B 1 21 ? 12.781 17.188 8.039 1 95.38 21 THR B CA 1
ATOM 1498 C C . THR B 1 21 ? 13.516 16.016 7.371 1 95.38 21 THR B C 1
ATOM 1500 O O . THR B 1 21 ? 14.547 15.562 7.863 1 95.38 21 THR B O 1
ATOM 1503 N N . LYS B 1 22 ? 12.898 15.453 6.383 1 92.56 22 LYS B N 1
ATOM 1504 C CA . LYS B 1 22 ? 13.492 14.43 5.539 1 92.56 22 LYS B CA 1
ATOM 1505 C C . LYS B 1 22 ? 13.727 13.141 6.32 1 92.56 22 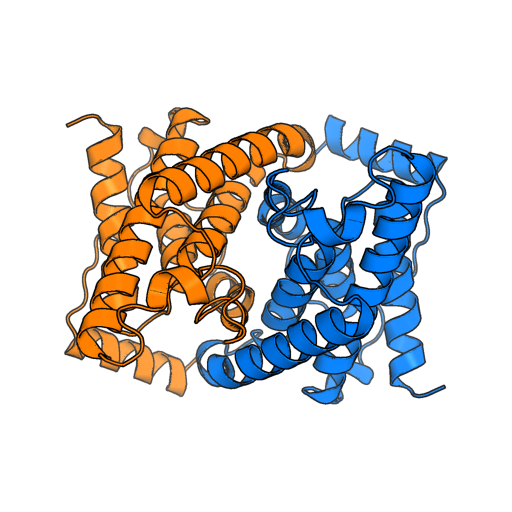LYS B C 1
ATOM 1507 O O . LYS B 1 22 ? 14.578 12.328 5.953 1 92.56 22 LYS B O 1
ATOM 1512 N N . GLN B 1 23 ? 13 12.992 7.406 1 93.25 23 GLN B N 1
ATOM 1513 C CA . GLN B 1 23 ? 13.086 11.742 8.148 1 93.25 23 GLN B CA 1
ATOM 1514 C C . GLN B 1 23 ? 12.383 10.609 7.402 1 93.25 23 GLN B C 1
ATOM 1516 O O . GLN B 1 23 ? 12.844 9.469 7.41 1 93.25 23 GLN B O 1
ATOM 1521 N N . LEU B 1 24 ? 11.312 11 6.82 1 95.5 24 LEU B N 1
ATOM 1522 C CA . LEU B 1 24 ? 10.492 10.062 6.059 1 95.5 24 LEU B CA 1
ATOM 1523 C C . LEU B 1 24 ? 9.992 10.703 4.773 1 95.5 24 LEU B C 1
ATOM 1525 O O . LEU B 1 24 ? 9.93 11.93 4.668 1 95.5 24 LEU B O 1
ATOM 1529 N N . LEU B 1 25 ? 9.688 9.867 3.789 1 96.12 25 LEU B N 1
ATOM 1530 C CA . LEU B 1 25 ? 9.102 10.32 2.531 1 96.12 25 LEU B CA 1
ATOM 1531 C C . LEU B 1 25 ? 7.582 10.172 2.559 1 96.12 25 LEU B C 1
ATOM 1533 O O . LEU B 1 25 ? 7.012 9.75 3.566 1 96.12 25 LEU B O 1
ATOM 1537 N N . CYS B 1 26 ? 6.938 10.578 1.528 1 97.06 26 CYS B N 1
ATOM 1538 C CA . CYS B 1 26 ? 5.504 10.836 1.452 1 97.06 26 CYS B CA 1
ATOM 1539 C C . CYS B 1 26 ? 4.711 9.68 2.047 1 97.06 26 CYS B C 1
ATOM 1541 O O . CYS B 1 26 ? 4.156 9.797 3.141 1 97.06 26 CYS B O 1
ATOM 1543 N N . THR B 1 27 ? 4.781 8.43 1.409 1 98.12 27 THR B N 1
ATOM 1544 C CA . THR B 1 27 ? 3.969 7.301 1.847 1 98.12 27 THR B CA 1
ATOM 1545 C C . THR B 1 27 ? 4.285 6.938 3.295 1 98.12 27 THR B C 1
ATOM 1547 O O . THR B 1 27 ? 3.375 6.707 4.094 1 98.12 27 THR B O 1
ATOM 1550 N N . GLU B 1 28 ? 5.57 6.898 3.666 1 97.31 28 GLU B N 1
ATOM 1551 C CA . GLU B 1 28 ? 6.031 6.539 5.004 1 97.31 28 GLU B CA 1
ATOM 1552 C C . GLU B 1 28 ? 5.488 7.504 6.055 1 97.31 28 GLU B C 1
ATOM 1554 O O . GLU B 1 28 ? 4.977 7.074 7.09 1 97.31 28 GLU B O 1
ATOM 1559 N N . ALA B 1 29 ? 5.578 8.773 5.781 1 97.94 29 ALA B N 1
ATOM 1560 C CA . ALA B 1 29 ? 5.18 9.805 6.73 1 97.94 29 ALA B CA 1
ATOM 1561 C C . ALA B 1 29 ? 3.684 9.727 7.027 1 97.94 29 ALA B C 1
ATOM 1563 O O . ALA B 1 29 ? 3.268 9.812 8.188 1 97.94 29 ALA B O 1
ATOM 1564 N N . VAL B 1 30 ? 2.902 9.555 5.992 1 98.75 30 VAL B N 1
ATOM 1565 C CA . VAL B 1 30 ? 1.455 9.492 6.164 1 98.75 30 VAL B CA 1
ATOM 1566 C C . VAL B 1 30 ? 1.089 8.266 7 1 98.75 30 VAL B C 1
ATOM 1568 O O . VAL B 1 30 ? 0.349 8.375 7.98 1 98.75 30 VAL B O 1
ATOM 1571 N N . LEU B 1 31 ? 1.615 7.117 6.621 1 98.38 31 LEU B N 1
ATOM 1572 C CA . LEU B 1 31 ? 1.265 5.895 7.332 1 98.38 31 LEU B CA 1
ATOM 1573 C C . LEU B 1 31 ? 1.733 5.953 8.781 1 98.38 31 LEU B C 1
ATOM 1575 O O . LEU B 1 31 ? 0.996 5.57 9.695 1 98.38 31 LEU B O 1
ATOM 1579 N N . VAL B 1 32 ? 2.953 6.395 9.016 1 96.88 32 VAL B N 1
ATOM 1580 C CA . VAL B 1 32 ? 3.514 6.457 10.359 1 96.88 32 VAL B CA 1
ATOM 1581 C C . VAL B 1 32 ? 2.686 7.41 11.219 1 96.88 32 VAL B C 1
ATOM 1583 O O . VAL B 1 32 ? 2.359 7.094 12.367 1 96.88 32 VAL B O 1
ATOM 1586 N N . ALA B 1 33 ? 2.328 8.562 10.695 1 97.81 33 ALA B N 1
ATOM 1587 C CA . ALA B 1 33 ? 1.549 9.531 11.461 1 97.81 33 ALA B CA 1
ATOM 1588 C C . ALA B 1 33 ? 0.185 8.961 11.844 1 97.81 33 ALA B C 1
ATOM 1590 O O . ALA B 1 33 ? -0.256 9.102 12.984 1 97.81 33 ALA B O 1
ATOM 1591 N N . LEU B 1 34 ? -0.508 8.344 10.898 1 97.31 34 LEU B N 1
ATOM 1592 C CA . LEU B 1 34 ? -1.807 7.75 11.188 1 97.31 34 LEU B CA 1
ATOM 1593 C C . LEU B 1 34 ? -1.666 6.59 12.172 1 97.31 34 LEU B C 1
ATOM 1595 O O . LEU B 1 34 ? -2.48 6.441 13.086 1 97.31 34 LEU B O 1
ATOM 1599 N N . ASN B 1 35 ? -0.639 5.77 11.93 1 95.5 35 ASN B N 1
ATOM 1600 C CA . ASN B 1 35 ? -0.354 4.648 12.812 1 95.5 35 ASN B CA 1
ATOM 1601 C C . ASN B 1 35 ? -0.127 5.117 14.25 1 95.5 35 ASN B C 1
ATOM 1603 O O . ASN B 1 35 ? -0.719 4.574 15.188 1 95.5 35 ASN B O 1
ATOM 1607 N N . GLU B 1 36 ? 0.688 6.082 14.438 1 94.81 36 GLU B N 1
ATOM 1608 C CA . GLU B 1 36 ? 0.974 6.629 15.758 1 94.81 36 GLU B CA 1
ATOM 1609 C C . GLU B 1 36 ? -0.253 7.324 16.344 1 94.81 36 GLU B C 1
ATOM 1611 O O . GLU B 1 36 ? -0.559 7.16 17.531 1 94.81 36 GLU B O 1
ATOM 1616 N N . GLY B 1 37 ? -0.951 8.062 15.57 1 95.25 37 GLY B N 1
ATOM 1617 C CA . GLY B 1 37 ? -2.072 8.867 16.031 1 95.25 37 GLY B CA 1
ATOM 1618 C C . GLY B 1 37 ? -3.256 8.031 16.484 1 95.25 37 GLY B C 1
ATOM 1619 O O . GLY B 1 37 ? -3.963 8.398 17.422 1 95.25 37 GLY B O 1
ATOM 1620 N N . PHE B 1 38 ? -3.439 6.863 15.812 1 94.06 38 PHE B N 1
ATOM 1621 C CA . PHE B 1 38 ? -4.605 6.043 16.109 1 94.06 38 PHE B CA 1
ATOM 1622 C C . PHE B 1 38 ? -4.191 4.719 16.734 1 94.06 38 PHE B C 1
ATOM 1624 O O . PHE B 1 38 ? -5 3.797 16.859 1 94.06 38 PHE B O 1
ATOM 1631 N N . GLU B 1 39 ? -2.926 4.613 17.062 1 91.38 39 GLU B N 1
ATOM 1632 C CA . GLU B 1 39 ? -2.389 3.395 17.656 1 91.38 39 GLU B CA 1
ATOM 1633 C C . GLU B 1 39 ? -2.703 2.174 16.797 1 91.38 39 GLU B C 1
ATOM 1635 O O . GLU B 1 39 ? -3.275 1.196 17.297 1 91.38 39 GLU B O 1
ATOM 1640 N N . GLY B 1 40 ? -2.252 2.229 15.562 1 91.5 40 GLY B N 1
ATOM 1641 C CA . GLY B 1 40 ? -2.576 1.235 14.555 1 91.5 40 GLY B CA 1
ATOM 1642 C C . GLY B 1 40 ? -1.891 -0.098 14.781 1 91.5 40 GLY B C 1
ATOM 1643 O O . GLY B 1 40 ? -2.24 -1.1 14.156 1 91.5 40 GLY B O 1
ATOM 1644 N N . GLY B 1 41 ? -0.822 -0.095 15.594 1 90.94 41 GLY B N 1
ATOM 1645 C CA . GLY B 1 41 ? -0.258 -1.37 16.016 1 90.94 41 GLY B CA 1
ATOM 1646 C C . GLY B 1 41 ? 0.985 -1.754 15.227 1 90.94 41 GLY B C 1
ATOM 1647 O O . GLY B 1 41 ? 1.634 -2.756 15.539 1 90.94 41 GLY B O 1
ATOM 1648 N N . LEU B 1 42 ? 1.396 -1.025 14.242 1 91.69 42 LEU B N 1
ATOM 1649 C CA . LEU B 1 42 ? 2.648 -1.284 13.539 1 91.69 42 LEU B CA 1
ATOM 1650 C C . LEU B 1 42 ? 3.818 -0.611 14.242 1 91.69 42 LEU B C 1
ATOM 1652 O O . LEU B 1 42 ? 3.684 0.504 14.758 1 91.69 42 LEU B O 1
ATOM 1656 N N . SER B 1 43 ? 4.945 -1.341 14.273 1 90.12 43 SER B N 1
ATOM 1657 C CA . SER B 1 43 ? 6.16 -0.615 14.625 1 90.12 43 SER B CA 1
ATOM 1658 C C . SER B 1 43 ? 6.547 0.381 13.539 1 90.12 43 SER B C 1
ATOM 1660 O O . SER B 1 43 ? 6.117 0.251 12.391 1 90.12 43 SER B O 1
ATOM 1662 N N . ARG B 1 44 ? 7.277 1.385 13.898 1 89.81 44 ARG B N 1
ATOM 1663 C CA . ARG B 1 44 ? 7.746 2.357 12.922 1 89.81 44 ARG B CA 1
ATOM 1664 C C . ARG B 1 44 ? 8.57 1.68 11.828 1 89.81 44 ARG B C 1
ATOM 1666 O O . ARG B 1 44 ? 8.445 2.018 10.648 1 89.81 44 ARG B O 1
ATOM 1673 N N . GLU B 1 45 ? 9.406 0.729 12.219 1 89.62 45 GLU B N 1
ATOM 1674 C CA . GLU B 1 45 ? 10.242 -0.001 11.266 1 89.62 45 GLU B CA 1
ATOM 1675 C C . GLU B 1 45 ? 9.383 -0.792 10.281 1 89.62 45 GLU B C 1
ATOM 1677 O O . GLU B 1 45 ? 9.688 -0.836 9.086 1 89.62 45 GLU B O 1
ATOM 1682 N N . GLN B 1 46 ? 8.359 -1.408 10.82 1 89.94 46 GLN B N 1
ATOM 1683 C CA . GLN B 1 46 ? 7.445 -2.15 9.953 1 89.94 46 GLN B CA 1
ATOM 1684 C C . GLN B 1 46 ? 6.758 -1.226 8.953 1 89.94 46 GLN B C 1
ATOM 1686 O O . GLN B 1 46 ? 6.688 -1.532 7.762 1 89.94 46 GLN B O 1
ATOM 1691 N N . ALA B 1 47 ? 6.273 -0.095 9.469 1 94.19 47 ALA B N 1
ATOM 1692 C CA . ALA B 1 47 ? 5.555 0.855 8.625 1 94.19 47 ALA B CA 1
ATOM 1693 C C . ALA B 1 47 ? 6.465 1.411 7.527 1 94.19 47 ALA B C 1
ATOM 1695 O O . ALA B 1 47 ? 6.066 1.493 6.363 1 94.19 47 ALA B O 1
ATOM 1696 N N . VAL B 1 48 ? 7.684 1.734 7.91 1 94.69 48 VAL B N 1
ATOM 1697 C CA . VAL B 1 48 ? 8.625 2.336 6.973 1 94.69 48 VAL B CA 1
ATOM 1698 C C . VAL B 1 48 ? 9.102 1.283 5.969 1 94.69 48 VAL B C 1
ATOM 1700 O O . VAL B 1 48 ? 9.133 1.536 4.766 1 94.69 48 VAL B O 1
ATOM 1703 N N . GLY B 1 49 ? 9.453 0.096 6.441 1 93.06 49 GLY B N 1
ATOM 1704 C CA . GLY B 1 49 ? 9.914 -0.965 5.559 1 93.06 49 GLY B CA 1
ATOM 1705 C C . GLY B 1 49 ? 8.875 -1.37 4.527 1 93.06 49 GLY B C 1
ATOM 1706 O O . GLY B 1 49 ? 9.172 -1.455 3.336 1 93.06 49 GLY B O 1
ATOM 1707 N N . LEU B 1 50 ? 7.66 -1.513 4.992 1 94.38 50 LEU B N 1
ATOM 1708 C CA . LEU B 1 50 ? 6.535 -1.936 4.172 1 94.38 50 LEU B CA 1
ATOM 1709 C C . LEU B 1 50 ? 6.297 -0.954 3.027 1 94.38 50 LEU B C 1
ATOM 1711 O O . LEU B 1 50 ? 5.918 -1.357 1.927 1 94.38 50 LEU B O 1
ATOM 1715 N N . THR B 1 51 ? 6.57 0.339 3.285 1 96.5 51 THR B N 1
ATOM 1716 C CA . THR B 1 51 ? 6.082 1.35 2.354 1 96.5 51 THR B CA 1
ATOM 1717 C C . THR B 1 51 ? 7.246 2.023 1.629 1 96.5 51 THR B C 1
ATOM 1719 O O . THR B 1 51 ? 7.035 2.861 0.75 1 96.5 51 THR B O 1
ATOM 1722 N N . ALA B 1 52 ? 8.477 1.596 1.947 1 95.19 52 ALA B N 1
ATOM 1723 C CA . ALA B 1 52 ? 9.672 2.244 1.404 1 95.19 52 ALA B CA 1
ATOM 1724 C C . ALA B 1 52 ? 9.633 2.27 -0.121 1 95.19 52 ALA B C 1
ATOM 1726 O O . ALA B 1 52 ? 10.008 3.268 -0.741 1 95.19 52 ALA B O 1
ATOM 1727 N N . GLY B 1 53 ? 9.148 1.245 -0.707 1 96.06 53 GLY B N 1
ATOM 1728 C CA . GLY B 1 53 ? 9.141 1.122 -2.156 1 96.06 53 GLY B CA 1
ATOM 1729 C C . GLY B 1 53 ? 8.07 1.975 -2.82 1 96.06 53 GLY B C 1
ATOM 1730 O O . GLY B 1 53 ? 8.109 2.182 -4.035 1 96.06 53 GLY B O 1
ATOM 1731 N N . MET B 1 54 ? 7.164 2.525 -2.1 1 97 54 MET B N 1
ATOM 1732 C CA . MET B 1 54 ? 6.047 3.283 -2.654 1 97 54 MET B CA 1
ATOM 1733 C C . MET B 1 54 ? 6.367 4.773 -2.697 1 97 54 MET B C 1
ATOM 1735 O O . MET B 1 54 ? 5.648 5.551 -3.324 1 97 54 MET B O 1
ATOM 1739 N N . THR B 1 55 ? 7.449 5.188 -2.111 1 96.38 55 THR B N 1
ATOM 1740 C CA . THR B 1 55 ? 7.82 6.594 -2.061 1 96.38 55 THR B CA 1
ATOM 1741 C C . THR B 1 55 ? 8.219 7.098 -3.445 1 96.38 55 THR B C 1
ATOM 1743 O O . THR B 1 55 ? 8.555 6.309 -4.328 1 96.38 55 THR B O 1
ATOM 1746 N N . ILE B 1 56 ? 8.023 8.461 -3.631 1 94.69 56 ILE B N 1
ATOM 1747 C CA . ILE B 1 56 ? 8.344 9.117 -4.891 1 94.69 56 ILE B CA 1
ATOM 1748 C C . ILE B 1 56 ? 7.457 8.562 -6.004 1 94.69 56 ILE B C 1
ATOM 1750 O O . ILE B 1 56 ? 7.926 8.32 -7.117 1 94.69 56 ILE B O 1
ATOM 1754 N N . GLY B 1 57 ? 6.207 8.422 -5.703 1 91.56 57 GLY B N 1
ATOM 1755 C CA . GLY B 1 57 ? 5.18 8.055 -6.668 1 91.56 57 GLY B CA 1
ATOM 1756 C C . GLY B 1 57 ? 5.379 6.676 -7.262 1 91.56 57 GLY B C 1
ATOM 1757 O O . GLY B 1 57 ? 5.711 6.543 -8.438 1 91.56 57 GLY B O 1
ATOM 1758 N N . LEU B 1 58 ? 5.543 5.301 -6.23 1 82.19 58 LEU B N 1
ATOM 1759 C CA . LEU B 1 58 ? 5.688 3.855 -6.383 1 82.19 58 LEU B CA 1
ATOM 1760 C C . LEU B 1 58 ? 6.996 3.51 -7.086 1 82.19 58 LEU B C 1
ATOM 1762 O O . LEU B 1 58 ? 6.984 2.941 -8.18 1 82.19 58 LEU B O 1
ATOM 1766 N N . GLY B 1 59 ? 7.867 3.674 -6.539 1 92.38 59 GLY B N 1
ATOM 1767 C CA . GLY B 1 59 ? 9.297 3.449 -6.684 1 92.38 59 GLY B CA 1
ATOM 1768 C C . GLY B 1 59 ? 9.922 4.262 -7.801 1 92.38 59 GLY B C 1
ATOM 1769 O O . GLY B 1 59 ? 10.805 3.779 -8.508 1 92.38 59 GLY B O 1
ATOM 1770 N N . GLY B 1 60 ? 9.344 5.625 -7.969 1 93.62 60 GLY B N 1
ATOM 1771 C CA . GLY B 1 60 ? 9.891 6.48 -9.016 1 93.62 60 GLY B CA 1
ATOM 1772 C C . GLY B 1 60 ? 9.188 6.32 -10.344 1 93.62 60 GLY B C 1
ATOM 1773 O O . GLY B 1 60 ? 9.484 7.039 -11.305 1 93.62 60 GLY B O 1
ATOM 1774 N N . SER B 1 61 ? 8.258 5.422 -10.422 1 94.12 61 SER B N 1
ATOM 1775 C CA . SER B 1 61 ? 7.539 5.199 -11.672 1 94.12 61 SER B CA 1
ATOM 1776 C C . SER B 1 61 ? 6.52 6.305 -11.938 1 94.12 61 SER B C 1
ATOM 1778 O O . SER B 1 61 ? 6.043 6.465 -13.062 1 94.12 61 SER B O 1
ATOM 1780 N N . GLY B 1 62 ? 6.105 7 -10.828 1 93.44 62 GLY B N 1
ATOM 1781 C CA . GLY B 1 62 ? 5.195 8.125 -10.938 1 93.44 62 GLY B CA 1
ATOM 1782 C C . GLY B 1 62 ? 3.738 7.711 -11.031 1 93.44 62 GLY B C 1
ATOM 1783 O O . GLY B 1 62 ? 2.877 8.523 -11.375 1 93.44 62 GLY B O 1
ATOM 1784 N N . CYS B 1 63 ? 3.416 6.547 -10.75 1 92.31 63 CYS B N 1
ATOM 1785 C CA . CYS B 1 63 ? 2.1 5.969 -11 1 92.31 63 CYS B CA 1
ATOM 1786 C C . CYS B 1 63 ? 1.096 6.422 -9.945 1 92.31 63 CYS B C 1
ATOM 1788 O O . CYS B 1 63 ? -0.024 6.816 -10.281 1 92.31 63 CYS B O 1
ATOM 1790 N N . LEU B 1 64 ? 1.369 6.301 -8.75 1 96.81 64 LEU B N 1
ATOM 1791 C CA . LEU B 1 64 ? 0.479 6.648 -7.648 1 96.81 64 LEU B CA 1
ATOM 1792 C C . LEU B 1 64 ? 1.197 7.523 -6.625 1 96.81 64 LEU B C 1
ATOM 1794 O O . LEU B 1 64 ? 2.27 7.16 -6.137 1 96.81 64 LEU B O 1
ATOM 1798 N N . CYS B 1 65 ? 0.548 8.727 -6.375 1 98.25 65 CYS B N 1
ATOM 1799 C CA . CYS B 1 65 ? 1.095 9.609 -5.348 1 98.25 65 CYS B CA 1
ATOM 1800 C C . CYS B 1 65 ? 1.293 8.867 -4.035 1 98.25 65 CYS B C 1
ATOM 1802 O O . CYS B 1 65 ? 0.387 8.172 -3.564 1 98.25 65 CYS B O 1
ATOM 1804 N N . GLY B 1 66 ? 2.459 9.008 -3.387 1 98.06 66 GLY B N 1
ATOM 1805 C CA . GLY B 1 66 ? 2.762 8.352 -2.125 1 98.06 66 GLY B CA 1
ATOM 1806 C C . GLY B 1 66 ? 1.842 8.773 -0.996 1 98.06 66 GLY B C 1
ATOM 1807 O O . GLY B 1 66 ? 1.495 7.969 -0.133 1 98.06 66 GLY B O 1
ATOM 1808 N N . ALA B 1 67 ? 1.485 10.055 -0.983 1 98.62 67 ALA B N 1
ATOM 1809 C CA . ALA B 1 67 ? 0.552 10.523 0.036 1 98.62 67 ALA B CA 1
ATOM 1810 C C . ALA B 1 67 ? -0.78 9.789 -0.056 1 98.62 67 ALA B C 1
ATOM 1812 O O . ALA B 1 67 ? -1.387 9.461 0.966 1 98.62 67 ALA B O 1
ATOM 1813 N N . VAL B 1 68 ? -1.2 9.492 -1.259 1 98.62 68 VAL B N 1
ATOM 1814 C CA . VAL B 1 68 ? -2.449 8.773 -1.474 1 98.62 68 VAL B CA 1
ATOM 1815 C C . VAL B 1 68 ? -2.303 7.328 -0.988 1 98.62 68 VAL B C 1
ATOM 1817 O O . VAL B 1 68 ? -3.145 6.832 -0.235 1 98.62 68 VAL B O 1
ATOM 1820 N N . SER B 1 69 ? -1.234 6.691 -1.387 1 98.25 69 SER B N 1
ATOM 1821 C CA . SER B 1 69 ? -1.052 5.309 -0.966 1 98.25 69 SER B CA 1
ATOM 1822 C C . SER B 1 69 ? -0.917 5.203 0.549 1 98.25 69 SER B C 1
ATOM 1824 O O . SER B 1 69 ? -1.411 4.25 1.158 1 98.25 69 SER B O 1
ATOM 1826 N N . GLY B 1 70 ? -0.246 6.164 1.186 1 98.5 70 GLY B N 1
ATOM 1827 C CA . GLY B 1 70 ? -0.159 6.188 2.637 1 98.5 70 GLY B CA 1
ATOM 1828 C C . GLY B 1 70 ? -1.513 6.285 3.314 1 98.5 70 GLY B C 1
ATOM 1829 O O . GLY B 1 70 ? -1.765 5.605 4.312 1 98.5 70 GLY B O 1
ATOM 1830 N N . GLY B 1 71 ? -2.357 7.164 2.805 1 98.62 71 GLY B N 1
ATOM 1831 C CA . GLY B 1 71 ? -3.703 7.289 3.34 1 98.62 71 GLY B CA 1
ATOM 1832 C C . GLY B 1 71 ? -4.523 6.02 3.199 1 98.62 71 GLY B C 1
ATOM 1833 O O . GLY B 1 71 ? -5.223 5.621 4.133 1 98.6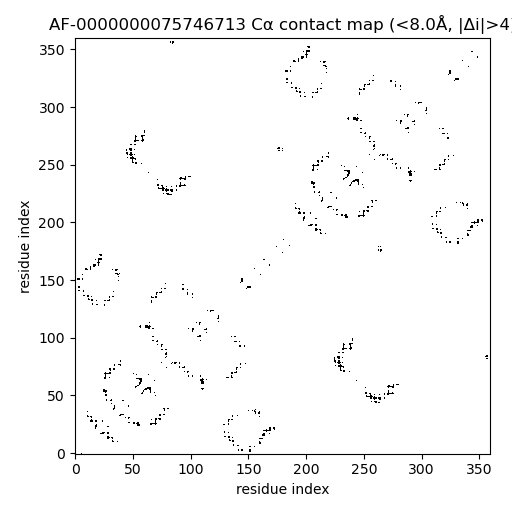2 71 GLY B O 1
ATOM 1834 N N . VAL B 1 72 ? -4.406 5.383 2.027 1 98.31 72 VAL B N 1
ATOM 1835 C CA . VAL B 1 72 ? -5.117 4.137 1.758 1 98.31 72 VAL B CA 1
ATOM 1836 C C . VAL B 1 72 ? -4.691 3.072 2.766 1 98.31 72 VAL B C 1
ATOM 1838 O O . VAL B 1 72 ? -5.539 2.4 3.361 1 98.31 72 VAL B O 1
ATOM 1841 N N . LEU B 1 73 ? -3.41 2.955 2.967 1 98.12 73 LEU B N 1
ATOM 1842 C CA . LEU B 1 73 ? -2.879 1.977 3.91 1 98.12 73 LEU B CA 1
ATOM 1843 C C . LEU B 1 73 ? -3.289 2.318 5.34 1 98.12 73 LEU B C 1
ATOM 1845 O O . LEU B 1 73 ? -3.631 1.429 6.121 1 98.12 73 LEU B O 1
ATOM 1849 N N . GLY B 1 74 ? -3.24 3.586 5.699 1 97.88 74 GLY B N 1
ATOM 1850 C CA . GLY B 1 74 ? -3.662 4.012 7.023 1 97.88 74 GLY B CA 1
ATOM 1851 C C . GLY B 1 74 ? -5.109 3.674 7.328 1 97.88 74 GLY B C 1
ATOM 1852 O O . GLY B 1 74 ? -5.422 3.178 8.414 1 97.88 74 GLY B O 1
ATOM 1853 N N . ILE B 1 75 ? -5.988 3.936 6.352 1 97.56 75 ILE B N 1
ATOM 1854 C CA . ILE B 1 75 ? -7.402 3.609 6.5 1 97.56 75 ILE B CA 1
ATOM 1855 C C . ILE B 1 75 ? -7.562 2.107 6.73 1 97.56 75 ILE B C 1
ATOM 1857 O O . ILE B 1 75 ? -8.266 1.685 7.648 1 97.56 75 ILE B O 1
ATOM 1861 N N . GLY B 1 76 ? -6.898 1.335 5.918 1 96.62 76 GLY B N 1
ATOM 1862 C CA . GLY B 1 76 ? -6.953 -0.109 6.082 1 96.62 76 GLY B CA 1
ATOM 1863 C C . GLY B 1 76 ? -6.441 -0.573 7.434 1 96.62 76 GLY B C 1
ATOM 1864 O O . GLY B 1 76 ? -7.074 -1.407 8.086 1 96.62 76 GLY B O 1
ATOM 1865 N N . LEU B 1 77 ? -5.336 -0.045 7.848 1 95.25 77 LEU B N 1
ATOM 1866 C CA . LEU B 1 77 ? -4.703 -0.415 9.109 1 95.25 77 LEU B CA 1
ATOM 1867 C C . LEU B 1 77 ? -5.641 -0.158 10.281 1 95.25 77 LEU B C 1
ATOM 1869 O O . LEU B 1 77 ? -5.824 -1.029 11.133 1 95.25 77 LEU B O 1
ATOM 1873 N N . ILE B 1 78 ? -6.227 0.989 10.312 1 94.88 78 ILE B N 1
ATOM 1874 C CA . ILE B 1 78 ? -6.984 1.419 11.484 1 94.88 78 ILE B CA 1
ATOM 1875 C C . ILE B 1 78 ? -8.359 0.761 11.477 1 94.88 78 ILE B C 1
ATOM 1877 O O . ILE B 1 78 ? -8.828 0.271 12.508 1 94.88 78 ILE B O 1
ATOM 1881 N N . LEU B 1 79 ? -8.992 0.694 10.312 1 94.38 79 LEU B N 1
ATOM 1882 C CA . LEU B 1 79 ? -10.344 0.154 10.25 1 94.38 79 LEU B CA 1
ATOM 1883 C C . LEU B 1 79 ? -10.32 -1.369 10.18 1 94.38 79 LEU B C 1
ATOM 1885 O O . LEU B 1 79 ? -11.312 -2.027 10.492 1 94.38 79 LEU B O 1
ATOM 1889 N N . GLY B 1 80 ? -9.219 -1.954 9.664 1 90.06 80 GLY B N 1
ATOM 1890 C CA . GLY B 1 80 ? -9.102 -3.398 9.547 1 90.06 80 GLY B CA 1
ATOM 1891 C C . GLY B 1 80 ? -8.727 -4.074 10.852 1 90.06 80 GLY B C 1
ATOM 1892 O O . GLY B 1 80 ? -8.797 -5.297 10.969 1 90.06 80 GLY B O 1
ATOM 1893 N N . GLY B 1 81 ? -8.133 -3.385 11.914 1 73 81 GLY B N 1
ATOM 1894 C CA . GLY B 1 81 ? -7.605 -3.9 13.164 1 73 81 GLY B CA 1
ATOM 1895 C C . GLY B 1 81 ? -8.531 -4.898 13.836 1 73 81 GLY B C 1
ATOM 1896 O O . GLY B 1 81 ? -8.086 -5.961 14.273 1 73 81 GLY B O 1
ATOM 1897 N N . ASP B 1 82 ? -9.688 -4.711 13.883 1 64.88 82 ASP B N 1
ATOM 1898 C CA . ASP B 1 82 ? -10.562 -5.508 14.742 1 64.88 82 ASP B CA 1
ATOM 1899 C C . ASP B 1 82 ? -11.078 -6.742 14.008 1 64.88 82 ASP B C 1
ATOM 1901 O O . ASP B 1 82 ? -11.289 -7.793 14.617 1 64.88 82 ASP B O 1
ATOM 1905 N N . ALA B 1 83 ? -11.234 -6.75 12.875 1 73.25 83 ALA B N 1
ATOM 1906 C CA . ALA B 1 83 ? -11.82 -7.844 12.102 1 73.25 83 ALA B CA 1
ATOM 1907 C C . ALA B 1 83 ? -11.859 -7.504 10.617 1 73.25 83 ALA B C 1
ATOM 1909 O O . ALA B 1 83 ? -12.93 -7.332 10.039 1 73.25 83 ALA B O 1
ATOM 1910 N N . PRO B 1 84 ? -10.648 -7.594 10.023 1 74.19 84 PRO B N 1
ATOM 1911 C CA . PRO B 1 84 ? -10.617 -7.094 8.648 1 74.19 84 PRO B CA 1
ATOM 1912 C C . PRO B 1 84 ? -11.531 -7.887 7.711 1 74.19 84 PRO B C 1
ATOM 1914 O O . PRO B 1 84 ? -12.102 -7.32 6.773 1 74.19 84 PRO B O 1
ATOM 1917 N N . HIS B 1 85 ? -11.734 -9.102 7.969 1 77.56 85 HIS B N 1
ATOM 1918 C CA . HIS B 1 85 ? -12.523 -9.93 7.062 1 77.56 85 HIS B CA 1
ATOM 1919 C C . HIS B 1 85 ? -13.992 -9.531 7.074 1 77.56 85 HIS B C 1
ATOM 1921 O O . HIS B 1 85 ? -14.695 -9.703 6.082 1 77.56 85 HIS B O 1
ATOM 1927 N N . LYS B 1 86 ? -14.352 -8.938 8.18 1 76.31 86 LYS B N 1
ATOM 1928 C CA . LYS B 1 86 ? -15.75 -8.531 8.32 1 76.31 86 LYS B CA 1
ATOM 1929 C C . LYS B 1 86 ? -15.992 -7.156 7.715 1 76.31 86 LYS B C 1
ATOM 1931 O O . LYS B 1 86 ? -17.125 -6.812 7.371 1 76.31 86 LYS B O 1
ATOM 1936 N N . HIS B 1 87 ? -14.938 -6.484 7.543 1 83.44 87 HIS B N 1
ATOM 1937 C CA . HIS B 1 87 ? -15.117 -5.07 7.227 1 83.44 87 HIS B CA 1
ATOM 1938 C C . HIS B 1 87 ? -14.469 -4.715 5.895 1 83.44 87 HIS B C 1
ATOM 1940 O O . HIS B 1 87 ? -14.344 -3.537 5.555 1 83.44 87 HIS B O 1
ATOM 1946 N N . ARG B 1 88 ? -14.156 -5.637 5.098 1 88.31 88 ARG B N 1
ATOM 1947 C CA . ARG B 1 88 ? -13.422 -5.398 3.863 1 88.31 88 ARG B CA 1
ATOM 1948 C C . ARG B 1 88 ? -14.18 -4.449 2.945 1 88.31 88 ARG B C 1
ATOM 1950 O O . ARG B 1 88 ? -13.602 -3.516 2.389 1 88.31 88 ARG B O 1
ATOM 1957 N N . ALA B 1 89 ? -15.508 -4.762 2.799 1 89.69 89 ALA B N 1
ATOM 1958 C CA . ALA B 1 89 ? -16.312 -3.934 1.913 1 89.69 89 ALA B CA 1
ATOM 1959 C C . ALA B 1 89 ? -16.406 -2.498 2.43 1 89.69 89 ALA B C 1
ATOM 1961 O O . ALA B 1 89 ? -16.406 -1.549 1.643 1 89.69 89 ALA B O 1
ATOM 1962 N N . GLU B 1 90 ? -16.516 -2.42 3.689 1 92.38 90 GLU B N 1
ATOM 1963 C CA . GLU B 1 90 ? -16.562 -1.1 4.309 1 92.38 90 GLU B CA 1
ATOM 1964 C C . GLU B 1 9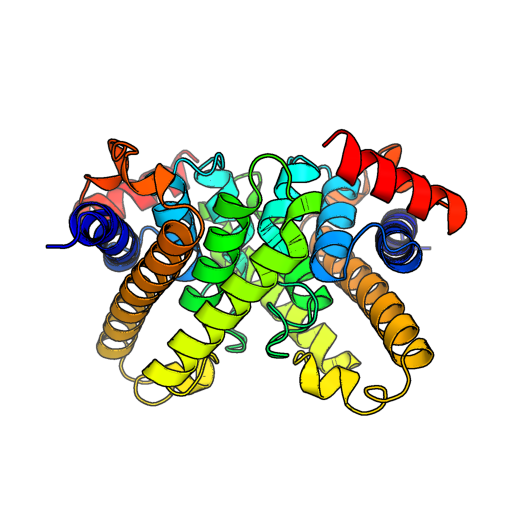0 ? -15.25 -0.352 4.133 1 92.38 90 GLU B C 1
ATOM 1966 O O . GLU B 1 90 ? -15.242 0.829 3.777 1 92.38 90 GLU B O 1
ATOM 1971 N N . ILE B 1 91 ? -14.172 -1.004 4.391 1 95.38 91 ILE B N 1
ATOM 1972 C CA . ILE B 1 91 ? -12.852 -0.406 4.242 1 95.38 91 ILE B CA 1
ATOM 1973 C C . ILE B 1 91 ? -12.656 0.065 2.803 1 95.38 91 ILE B C 1
ATOM 1975 O O . ILE B 1 91 ? -12.18 1.177 2.566 1 95.38 91 ILE B O 1
ATOM 1979 N N . ARG B 1 92 ? -13.109 -0.717 1.877 1 95.06 92 ARG B N 1
ATOM 1980 C CA . ARG B 1 92 ? -12.992 -0.366 0.465 1 95.06 92 ARG B CA 1
ATOM 1981 C C . ARG B 1 92 ? -13.789 0.898 0.149 1 95.06 92 ARG B C 1
ATOM 1983 O O . ARG B 1 92 ? -13.32 1.76 -0.598 1 95.06 92 ARG B O 1
ATOM 1990 N N . ARG B 1 93 ? -14.93 0.958 0.694 1 96 93 ARG B N 1
ATOM 1991 C CA . ARG B 1 93 ? -15.766 2.133 0.46 1 96 93 ARG B CA 1
ATOM 1992 C C . ARG B 1 93 ? -15.102 3.395 0.997 1 96 93 ARG B C 1
ATOM 1994 O O . ARG B 1 93 ? -15.148 4.449 0.361 1 96 93 ARG B O 1
ATOM 2001 N N . VAL B 1 94 ? -14.547 3.275 2.158 1 97.56 94 VAL B N 1
ATOM 2002 C CA . VAL B 1 94 ? -13.883 4.422 2.768 1 97.56 94 VAL B CA 1
ATOM 2003 C C . VAL B 1 94 ? -12.664 4.816 1.938 1 97.56 94 VAL B C 1
ATOM 2005 O O . VAL B 1 94 ? -12.43 6.004 1.698 1 97.56 94 VAL B O 1
ATOM 2008 N N . VAL B 1 95 ? -11.93 3.85 1.491 1 98.06 95 VAL B N 1
ATOM 2009 C CA . VAL B 1 95 ? -10.758 4.098 0.661 1 98.06 95 VAL B CA 1
ATOM 2010 C C . VAL B 1 95 ? -11.188 4.723 -0.666 1 98.06 95 VAL B C 1
ATOM 2012 O O . VAL B 1 95 ? -10.531 5.641 -1.165 1 98.06 95 VAL B O 1
ATOM 2015 N N . ASN B 1 96 ? -12.258 4.234 -1.199 1 97.94 96 ASN B N 1
ATOM 2016 C CA . ASN B 1 96 ? -12.789 4.82 -2.424 1 97.94 96 ASN B CA 1
ATOM 2017 C C . ASN B 1 96 ? -13.148 6.293 -2.232 1 97.94 96 ASN B C 1
ATOM 2019 O O . ASN B 1 96 ? -12.82 7.133 -3.072 1 97.94 96 ASN B O 1
ATOM 2023 N N . ALA B 1 97 ? -13.82 6.555 -1.172 1 98.38 97 ALA B N 1
ATOM 2024 C CA . ALA B 1 97 ? -14.188 7.934 -0.852 1 98.38 97 ALA B CA 1
ATOM 2025 C C . ALA B 1 97 ? -12.945 8.805 -0.693 1 98.38 97 ALA B C 1
ATOM 2027 O O . ALA B 1 97 ? -12.914 9.938 -1.176 1 98.38 97 ALA B O 1
ATOM 2028 N N . PHE B 1 98 ? -11.938 8.32 -0.044 1 98.75 98 PHE B N 1
ATOM 2029 C CA . PHE B 1 98 ? -10.672 9.023 0.14 1 98.75 98 PHE B CA 1
ATOM 2030 C C . PHE B 1 98 ? -10.023 9.336 -1.205 1 98.75 98 PHE B C 1
ATOM 2032 O O . PHE B 1 98 ? -9.641 10.477 -1.467 1 98.75 98 PHE B O 1
ATOM 2039 N N . HIS B 1 99 ? -9.922 8.297 -2.02 1 98.19 99 HIS B N 1
ATOM 2040 C CA . HIS B 1 99 ? -9.352 8.438 -3.355 1 98.19 99 HIS B CA 1
ATOM 2041 C C . HIS B 1 99 ? -10.07 9.523 -4.148 1 98.19 99 HIS B C 1
ATOM 2043 O O . HIS B 1 99 ? -9.43 10.398 -4.734 1 98.19 99 HIS B O 1
ATOM 2049 N N . ASP B 1 100 ? -11.359 9.445 -4.109 1 97.62 100 ASP B N 1
ATOM 2050 C CA . ASP B 1 100 ? -12.156 10.375 -4.902 1 97.62 100 ASP B CA 1
ATOM 2051 C C . ASP B 1 100 ? -12.055 11.797 -4.359 1 97.62 100 ASP B C 1
ATOM 2053 O O . ASP B 1 100 ? -12.031 12.758 -5.125 1 97.62 100 ASP B O 1
ATOM 2057 N N . GLN B 1 101 ? -12.055 11.93 -3.055 1 98.38 101 GLN B N 1
ATOM 2058 C CA . GLN B 1 101 ? -11.883 13.242 -2.445 1 98.38 101 GLN B CA 1
ATOM 2059 C C . GLN B 1 101 ? -10.539 13.859 -2.828 1 98.38 101 GLN B C 1
ATOM 2061 O O . GLN B 1 101 ? -10.469 15.039 -3.16 1 98.38 101 GLN B O 1
ATOM 2066 N N . PHE B 1 102 ? -9.477 13.078 -2.762 1 98.62 102 PHE B N 1
ATOM 2067 C CA . PHE B 1 102 ? -8.156 13.57 -3.143 1 98.62 102 PHE B CA 1
ATOM 2068 C C . PHE B 1 102 ? -8.133 13.977 -4.609 1 98.62 102 PHE B C 1
ATOM 2070 O O . PHE B 1 102 ? -7.617 15.039 -4.957 1 98.62 102 PHE B O 1
ATOM 2077 N N . LYS B 1 103 ? -8.695 13.117 -5.406 1 97.94 103 LYS B N 1
ATOM 2078 C CA . LYS B 1 103 ? -8.727 13.375 -6.84 1 97.94 103 LYS B CA 1
ATOM 2079 C C . LYS B 1 103 ? -9.508 14.648 -7.148 1 97.94 103 LYS B C 1
ATOM 2081 O O . LYS B 1 103 ? -9.133 15.422 -8.031 1 97.94 103 LYS B O 1
ATOM 2086 N N . THR B 1 104 ? -10.617 14.797 -6.492 1 98.06 104 THR B N 1
ATOM 2087 C CA . THR B 1 104 ? -11.414 16 -6.68 1 98.06 104 THR B CA 1
ATOM 2088 C C . THR B 1 104 ? -10.625 17.25 -6.289 1 98.06 104 THR B C 1
ATOM 2090 O O . THR B 1 104 ? -10.633 18.25 -7.008 1 98.06 104 THR B O 1
ATOM 2093 N N . ALA B 1 105 ? -9.883 17.172 -5.238 1 98.19 105 ALA B N 1
ATOM 2094 C CA . ALA B 1 105 ? -9.133 18.312 -4.707 1 98.19 105 ALA B CA 1
ATOM 2095 C C . ALA B 1 105 ? -7.922 18.625 -5.578 1 98.19 105 ALA B C 1
ATOM 2097 O O . ALA B 1 105 ? -7.551 19.797 -5.738 1 98.19 105 ALA B O 1
ATOM 2098 N N . HIS B 1 106 ? -7.285 17.578 -6.184 1 98 106 HIS B N 1
ATOM 2099 C CA . HIS B 1 106 ? -5.996 17.797 -6.836 1 98 106 HIS B CA 1
ATOM 2100 C C . HIS B 1 106 ? -6.043 17.359 -8.297 1 98 106 HIS B C 1
ATOM 2102 O O . HIS B 1 106 ? -5.031 17.422 -9 1 98 106 HIS B O 1
ATOM 2108 N N . ARG B 1 107 ? -7.168 16.828 -8.727 1 96.19 107 ARG B N 1
ATOM 2109 C CA . ARG B 1 107 ? -7.512 16.5 -10.109 1 96.19 107 ARG B CA 1
ATOM 2110 C C . ARG B 1 107 ? -6.855 15.203 -10.547 1 96.19 107 ARG B C 1
ATOM 2112 O O . ARG B 1 107 ? -7.152 14.688 -11.633 1 96.19 107 ARG B O 1
ATOM 2119 N N . SER B 1 108 ? -5.945 14.758 -9.797 1 97.06 108 SER B N 1
ATOM 2120 C CA . SER B 1 108 ? -5.289 13.492 -10.117 1 97.06 108 SER B CA 1
ATOM 2121 C C . SER B 1 108 ? -4.758 12.812 -8.859 1 97.06 108 SER B C 1
ATOM 2123 O O . SER B 1 108 ? -4.609 13.453 -7.816 1 97.06 108 SER B O 1
ATOM 2125 N N . THR B 1 109 ? -4.555 11.531 -8.953 1 97.62 109 THR B N 1
ATOM 2126 C CA . THR B 1 109 ? -3.848 10.789 -7.914 1 97.62 109 THR B CA 1
ATOM 2127 C C . THR B 1 109 ? -2.498 10.297 -8.43 1 97.62 109 THR B C 1
ATOM 2129 O O . THR B 1 109 ? -1.754 9.633 -7.699 1 97.62 109 THR B O 1
ATOM 2132 N N . CYS B 1 110 ? -2.182 10.578 -9.672 1 96.56 110 CYS B N 1
ATOM 2133 C CA . CYS B 1 110 ? -0.928 10.18 -10.297 1 96.56 110 CYS B CA 1
ATOM 2134 C C . CYS B 1 110 ? 0.201 11.133 -9.922 1 96.56 110 CYS B C 1
ATOM 2136 O O . CYS B 1 110 ? 0.096 12.344 -10.141 1 96.56 110 CYS B O 1
ATOM 2138 N N . CYS B 1 111 ? 1.278 10.562 -9.438 1 97.81 111 CYS B N 1
ATOM 2139 C CA . CYS B 1 111 ? 2.404 11.367 -8.969 1 97.81 111 CYS B CA 1
ATOM 2140 C C . CYS B 1 111 ? 2.984 12.195 -10.109 1 97.81 111 CYS B C 1
ATOM 2142 O O . CYS B 1 111 ? 3.303 13.375 -9.922 1 97.81 111 CYS B O 1
ATOM 2144 N N . ARG B 1 112 ? 3.129 11.586 -11.258 1 95.94 112 ARG B N 1
ATOM 2145 C CA . ARG B 1 112 ? 3.697 12.266 -12.414 1 95.94 112 ARG B CA 1
ATOM 2146 C C . ARG B 1 112 ? 2.861 13.484 -12.797 1 95.94 112 ARG B C 1
ATOM 2148 O O . ARG B 1 112 ? 3.406 14.547 -13.109 1 95.94 112 ARG B O 1
ATOM 2155 N N . VAL B 1 113 ? 1.568 13.305 -12.773 1 97 113 VAL B N 1
ATOM 2156 C CA . VAL B 1 113 ? 0.667 14.391 -13.156 1 97 113 VAL B CA 1
ATOM 2157 C C . VAL B 1 113 ? 0.71 15.492 -12.102 1 97 113 VAL B C 1
ATOM 2159 O O . VAL B 1 113 ? 0.796 16.672 -12.438 1 97 113 VAL B O 1
ATOM 2162 N N . LEU B 1 114 ? 0.7 15.102 -10.812 1 98 114 LEU B N 1
ATOM 2163 C CA . LEU B 1 114 ? 0.662 16.047 -9.703 1 98 114 LEU B CA 1
ATOM 2164 C C . LEU B 1 114 ? 1.925 16.906 -9.68 1 98 114 LEU B C 1
ATOM 2166 O O . LEU B 1 114 ? 1.873 18.094 -9.328 1 98 114 LEU B O 1
ATOM 2170 N N . THR B 1 115 ? 3.049 16.328 -10.094 1 97.31 115 THR B N 1
ATOM 2171 C CA . THR B 1 115 ? 4.32 17.016 -9.898 1 97.31 115 THR B CA 1
ATOM 2172 C C . THR B 1 115 ? 4.805 17.625 -11.211 1 97.31 115 THR B C 1
ATOM 2174 O O . THR B 1 115 ? 5.875 18.234 -11.258 1 97.31 115 THR B O 1
ATOM 2177 N N . LYS B 1 116 ? 4.066 17.5 -12.227 1 97.19 116 LYS B N 1
ATOM 2178 C CA . LYS B 1 116 ? 4.469 17.922 -13.562 1 97.19 116 LYS B CA 1
ATOM 2179 C C . LYS B 1 116 ? 4.898 19.391 -13.562 1 97.19 116 LYS B C 1
ATOM 2181 O O . LYS B 1 116 ? 5.93 19.734 -14.141 1 97.19 116 LYS B O 1
ATOM 2186 N N . SER B 1 117 ? 4.152 20.281 -12.914 1 97 117 SER B N 1
ATOM 2187 C CA . SER B 1 117 ? 4.383 21.719 -12.984 1 97 117 SER B CA 1
ATOM 2188 C C . SER B 1 117 ? 5.586 22.125 -12.141 1 97 117 SER B C 1
ATOM 2190 O O . SER B 1 117 ? 6.117 23.234 -12.297 1 97 117 SER B O 1
ATOM 2192 N N . VAL B 1 118 ? 5.996 21.25 -11.234 1 97.19 118 VAL B N 1
ATOM 2193 C CA . VAL B 1 118 ? 7.078 21.625 -10.336 1 97.19 118 VAL B CA 1
ATOM 2194 C C . VAL B 1 118 ? 8.273 20.703 -10.539 1 97.19 118 VAL B C 1
ATOM 2196 O O . VAL B 1 118 ? 9.203 20.672 -9.727 1 97.19 118 VAL B O 1
ATOM 2199 N N . LYS B 1 119 ? 8.258 19.969 -11.57 1 93.94 119 LYS B N 1
ATOM 2200 C CA . LYS B 1 119 ? 9.25 18.922 -11.781 1 93.94 119 LYS B CA 1
ATOM 2201 C C . LYS B 1 119 ? 10.656 19.5 -11.883 1 93.94 119 LYS B C 1
ATOM 2203 O O . LYS B 1 119 ? 11.633 18.859 -11.492 1 93.94 119 LYS B O 1
ATOM 2208 N N . GLU B 1 120 ? 10.766 20.734 -12.312 1 96.12 120 GLU B N 1
ATOM 2209 C CA . GLU B 1 120 ? 12.062 21.359 -12.539 1 96.12 120 GLU B CA 1
ATOM 2210 C C . GLU B 1 120 ? 12.43 22.312 -11.391 1 96.12 120 GLU B C 1
ATOM 2212 O O . GLU B 1 120 ? 13.484 22.938 -11.414 1 96.12 120 GLU B O 1
ATOM 2217 N N . ASP B 1 121 ? 11.625 22.484 -10.445 1 97.44 121 ASP B N 1
ATOM 2218 C CA . ASP B 1 121 ? 11.844 23.297 -9.266 1 97.44 121 ASP B CA 1
ATOM 2219 C C . ASP B 1 121 ? 11.828 22.453 -7.992 1 97.44 121 ASP B C 1
ATOM 2221 O O . ASP B 1 121 ? 10.773 22.25 -7.391 1 97.44 121 ASP B O 1
ATOM 2225 N N . ASN B 1 122 ? 13 22.109 -7.562 1 96.25 122 ASN B N 1
ATOM 2226 C CA . ASN B 1 122 ? 13.148 21.172 -6.449 1 96.25 122 ASN B CA 1
ATOM 2227 C C . ASN B 1 122 ? 12.492 21.703 -5.18 1 96.25 122 ASN B C 1
ATOM 2229 O O . ASN B 1 122 ? 11.875 20.953 -4.422 1 96.25 122 ASN B O 1
ATOM 2233 N N . LYS B 1 123 ? 12.672 22.969 -4.953 1 97.38 123 LYS B N 1
ATOM 2234 C CA . LYS B 1 123 ? 12.094 23.578 -3.754 1 97.38 123 LYS B CA 1
ATOM 2235 C C . LYS B 1 123 ? 10.57 23.547 -3.807 1 97.38 123 LYS B C 1
ATOM 2237 O O . LYS B 1 123 ? 9.914 23.156 -2.844 1 97.38 123 LYS B O 1
ATOM 2242 N N . ALA B 1 124 ? 10.039 23.984 -4.934 1 98 124 ALA B N 1
ATOM 2243 C CA . ALA B 1 124 ? 8.586 23.984 -5.105 1 98 124 ALA B CA 1
ATOM 2244 C C . ALA B 1 124 ? 8.031 22.562 -5.051 1 98 124 ALA B C 1
ATOM 2246 O O . ALA B 1 124 ? 6.953 22.328 -4.488 1 98 124 ALA B O 1
ATOM 2247 N N . HIS B 1 125 ? 8.742 21.641 -5.664 1 97.88 125 HIS B N 1
ATOM 2248 C CA . HIS B 1 125 ? 8.359 20.219 -5.645 1 97.88 125 HIS B CA 1
ATOM 2249 C C . HIS B 1 125 ? 8.297 19.688 -4.219 1 97.88 125 HIS B C 1
ATOM 2251 O O . HIS B 1 125 ? 7.309 19.078 -3.826 1 97.88 125 HIS B O 1
ATOM 2257 N N . PHE B 1 126 ? 9.312 20.016 -3.488 1 97.81 126 PHE B N 1
ATOM 2258 C CA . PHE B 1 126 ? 9.414 19.547 -2.107 1 97.81 126 PHE B CA 1
ATOM 2259 C C . PHE B 1 126 ? 8.273 20.109 -1.268 1 97.81 126 PHE B C 1
ATOM 2261 O O . PHE B 1 126 ? 7.641 19.375 -0.505 1 97.81 126 PHE B O 1
ATOM 2268 N N . LEU B 1 127 ? 8.008 21.359 -1.391 1 98.12 127 LEU B N 1
ATOM 2269 C CA . LEU B 1 127 ? 6.965 22.016 -0.609 1 98.12 127 LEU B CA 1
ATOM 2270 C C . LEU B 1 127 ? 5.59 21.484 -0.988 1 98.12 127 LEU B C 1
ATOM 2272 O O . LEU B 1 127 ? 4.73 21.297 -0.121 1 98.12 127 LEU B O 1
ATOM 2276 N N . GLN B 1 128 ? 5.391 21.281 -2.242 1 98.12 128 GLN B N 1
ATOM 2277 C CA . GLN B 1 128 ? 4.129 20.703 -2.684 1 98.12 128 GLN B CA 1
ATOM 2278 C C . GLN B 1 128 ? 3.914 19.328 -2.076 1 98.12 128 GLN B C 1
ATOM 2280 O O . GLN B 1 128 ? 2.816 19 -1.612 1 98.12 128 GLN B O 1
ATOM 2285 N N . CYS B 1 129 ? 4.938 18.484 -2.102 1 98.44 129 CYS B N 1
ATOM 2286 C CA . CYS B 1 129 ? 4.82 17.125 -1.582 1 98.44 129 CYS B CA 1
ATOM 2287 C C . CYS B 1 129 ? 4.609 17.141 -0.073 1 98.44 129 CYS B C 1
ATOM 2289 O O . CYS B 1 129 ? 3.906 16.281 0.465 1 98.44 129 CYS B O 1
ATOM 2291 N N . GLN B 1 130 ? 5.25 18.078 0.594 1 98.5 130 GLN B N 1
ATOM 2292 C CA . GLN B 1 130 ? 4.988 18.266 2.018 1 98.5 130 GLN B CA 1
ATOM 2293 C C . GLN B 1 130 ? 3.51 18.562 2.27 1 98.5 130 GLN B C 1
ATOM 2295 O O . GLN B 1 130 ? 2.896 17.953 3.154 1 98.5 130 GLN B O 1
ATOM 2300 N N . ASP B 1 131 ? 2.951 19.438 1.485 1 98.5 131 ASP B N 1
ATOM 2301 C CA . ASP B 1 131 ? 1.553 19.828 1.631 1 98.5 131 ASP B CA 1
ATOM 2302 C C . ASP B 1 131 ? 0.622 18.656 1.334 1 98.5 131 ASP B C 1
ATOM 2304 O O . ASP B 1 131 ? -0.347 18.422 2.061 1 98.5 131 ASP B O 1
ATOM 2308 N N . LEU B 1 132 ? 0.918 17.953 0.244 1 98.75 132 LEU B N 1
ATOM 2309 C CA . LEU B 1 132 ? 0.104 16.797 -0.108 1 98.75 132 LEU B CA 1
ATOM 2310 C C . LEU B 1 132 ? 0.15 15.75 0.995 1 98.75 132 LEU B C 1
ATOM 2312 O O . LEU B 1 132 ? -0.858 15.102 1.282 1 98.75 132 LEU B O 1
ATOM 2316 N N . THR B 1 133 ? 1.295 15.578 1.596 1 98.81 133 THR B N 1
ATOM 2317 C CA . THR B 1 133 ? 1.475 14.633 2.695 1 98.81 133 THR B CA 1
ATOM 2318 C C . THR B 1 133 ? 0.574 15 3.871 1 98.81 133 THR B C 1
ATOM 2320 O O . THR B 1 133 ? -0.128 14.141 4.41 1 98.81 133 THR B O 1
ATOM 2323 N N . GLY B 1 134 ? 0.595 16.234 4.215 1 98.69 134 GLY B N 1
ATOM 2324 C CA . GLY B 1 134 ? -0.274 16.688 5.289 1 98.69 134 GLY B CA 1
ATOM 2325 C C . GLY B 1 134 ? -1.749 16.578 4.953 1 98.69 134 GLY B C 1
ATOM 2326 O O . GLY B 1 134 ? -2.537 16.094 5.773 1 98.69 134 GLY B O 1
ATOM 2327 N N . GLU B 1 135 ? -2.117 17 3.809 1 98.62 135 GLU B N 1
ATOM 2328 C CA . GLU B 1 135 ? -3.516 17 3.391 1 98.62 135 GLU B CA 1
ATOM 2329 C C . GLU B 1 135 ? -4.078 15.586 3.314 1 98.62 135 GLU B C 1
ATOM 2331 O O . GLU B 1 135 ? -5.191 15.328 3.771 1 98.62 135 GLU B O 1
ATOM 2336 N N . ALA B 1 136 ? -3.324 14.703 2.693 1 98.81 136 ALA B N 1
ATOM 2337 C CA . ALA B 1 136 ? -3.768 13.312 2.602 1 98.81 136 ALA B CA 1
ATOM 2338 C C . ALA B 1 136 ? -3.963 12.703 3.986 1 98.81 136 ALA B C 1
ATOM 2340 O O . ALA B 1 136 ? -4.918 11.961 4.215 1 98.81 136 ALA B O 1
ATOM 2341 N N . THR B 1 137 ? -3.037 13 4.887 1 98.75 137 THR B N 1
ATOM 2342 C CA . THR B 1 137 ? -3.129 12.508 6.258 1 98.75 137 THR B CA 1
ATOM 2343 C C . THR B 1 137 ? -4.422 12.977 6.918 1 98.75 137 THR B C 1
ATOM 2345 O O . THR B 1 137 ? -5.141 12.188 7.531 1 98.75 137 THR B O 1
ATOM 2348 N N . GLU B 1 138 ? -4.656 14.211 6.746 1 98.31 138 GLU B N 1
ATOM 2349 C CA . GLU B 1 138 ? -5.855 14.797 7.344 1 98.31 138 GLU B CA 1
ATOM 2350 C C . GLU B 1 138 ? -7.121 14.219 6.711 1 98.31 138 GLU B C 1
ATOM 2352 O O . GLU B 1 138 ? -8.078 13.898 7.414 1 98.31 138 GLU B O 1
ATOM 2357 N N . MET B 1 139 ? -7.164 14.133 5.426 1 98.44 139 MET B N 1
ATOM 2358 C CA . MET B 1 139 ? -8.305 13.578 4.711 1 98.44 139 MET B CA 1
ATOM 2359 C C . MET B 1 139 ? -8.586 12.148 5.164 1 98.44 139 MET B C 1
ATOM 2361 O O . MET B 1 139 ? -9.734 11.797 5.457 1 98.44 139 MET B O 1
ATOM 2365 N N . ALA B 1 140 ? -7.551 11.305 5.203 1 98.62 140 ALA B N 1
ATOM 2366 C CA . ALA B 1 140 ? -7.703 9.922 5.656 1 98.62 140 ALA B CA 1
ATOM 2367 C C . ALA B 1 140 ? -8.195 9.867 7.098 1 98.62 140 ALA B C 1
ATOM 2369 O O . ALA B 1 140 ? -9.102 9.094 7.422 1 98.62 140 ALA B O 1
ATOM 2370 N N . GLY B 1 141 ? -7.578 10.688 7.941 1 98.06 141 GLY B N 1
ATOM 2371 C CA . GLY B 1 141 ? -7.988 10.734 9.336 1 98.06 141 GLY B CA 1
ATOM 2372 C C . GLY B 1 141 ? -9.453 11.109 9.516 1 98.06 141 GLY B C 1
ATOM 2373 O O . GLY B 1 141 ? -10.141 10.531 10.359 1 98.06 141 GLY B O 1
ATOM 2374 N N . GLN B 1 142 ? -9.898 12.086 8.734 1 97.94 142 GLN B N 1
ATOM 2375 C CA . GLN B 1 142 ? -11.289 12.508 8.797 1 97.94 142 GLN B CA 1
ATOM 2376 C C . GLN B 1 142 ? -12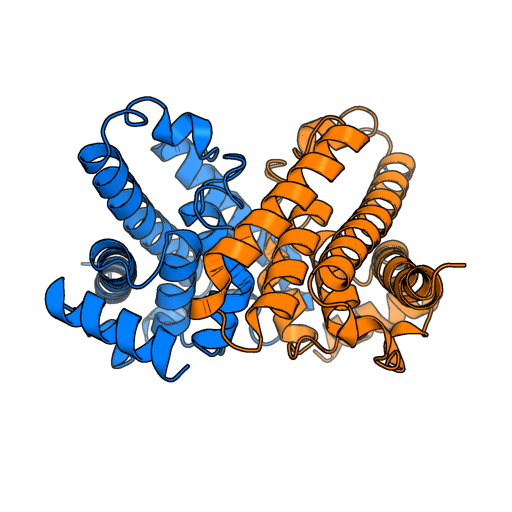.234 11.359 8.438 1 97.94 142 GLN B C 1
ATOM 2378 O O . GLN B 1 142 ? -13.258 11.164 9.094 1 97.94 142 GLN B O 1
ATOM 2383 N N . LEU B 1 143 ? -11.93 10.656 7.461 1 97.88 143 LEU B N 1
ATOM 2384 C CA . LEU B 1 143 ? -12.773 9.547 7.02 1 97.88 143 LEU B CA 1
ATOM 2385 C C . LEU B 1 143 ? -12.742 8.406 8.039 1 97.88 143 LEU B C 1
ATOM 2387 O O . LEU B 1 143 ? -13.758 7.758 8.273 1 97.88 143 LEU B O 1
ATOM 2391 N N . ILE B 1 144 ? -11.562 8.148 8.625 1 96.5 144 ILE B N 1
ATOM 2392 C CA . ILE B 1 144 ? -11.438 7.137 9.672 1 96.5 144 ILE B CA 1
ATOM 2393 C C . ILE B 1 144 ? -12.359 7.488 10.844 1 96.5 144 ILE B C 1
ATOM 2395 O O . ILE B 1 144 ? -13.125 6.641 11.305 1 96.5 144 ILE B O 1
ATOM 2399 N N . LEU B 1 145 ? -12.352 8.758 11.25 1 96.25 145 LEU B N 1
ATOM 2400 C CA . LEU B 1 145 ? -13.141 9.195 12.391 1 96.25 145 LEU B CA 1
ATOM 2401 C C . LEU B 1 145 ? -14.633 9.188 12.055 1 96.25 145 LEU B C 1
ATOM 2403 O O . LEU B 1 145 ? -15.461 8.906 12.922 1 96.25 145 LEU B O 1
ATOM 2407 N N . ALA B 1 146 ? -14.938 9.523 10.828 1 95.69 146 ALA B N 1
ATOM 2408 C CA . ALA B 1 146 ? -16.344 9.461 10.406 1 95.69 146 ALA B CA 1
ATOM 2409 C C . ALA B 1 146 ? -16.875 8.039 10.5 1 95.69 146 ALA B C 1
ATOM 2411 O O . ALA B 1 146 ? -18.062 7.836 10.812 1 95.69 146 ALA B O 1
ATOM 2412 N N . HIS B 1 147 ? -16.047 7.09 10.242 1 93.44 147 HIS B N 1
ATOM 2413 C CA . HIS B 1 147 ? -16.469 5.695 10.234 1 93.44 147 HIS B CA 1
ATOM 2414 C C . HIS B 1 147 ? -16.391 5.086 11.625 1 93.44 147 HIS B C 1
ATOM 2416 O O . HIS B 1 147 ? -17.125 4.148 11.938 1 93.44 147 HIS B O 1
ATOM 2422 N N . ARG B 1 148 ? -15.438 5.523 12.391 1 91.88 148 ARG B N 1
ATOM 2423 C CA . ARG B 1 148 ? -15.266 5.086 13.766 1 91.88 148 ARG B CA 1
ATOM 2424 C C . ARG B 1 148 ? -15.133 6.281 14.711 1 91.88 148 ARG B C 1
ATOM 2426 O O . ARG B 1 148 ? -14.055 6.535 15.258 1 91.88 148 ARG B O 1
ATOM 2433 N N . PRO B 1 149 ? -16.219 6.887 15.086 1 92.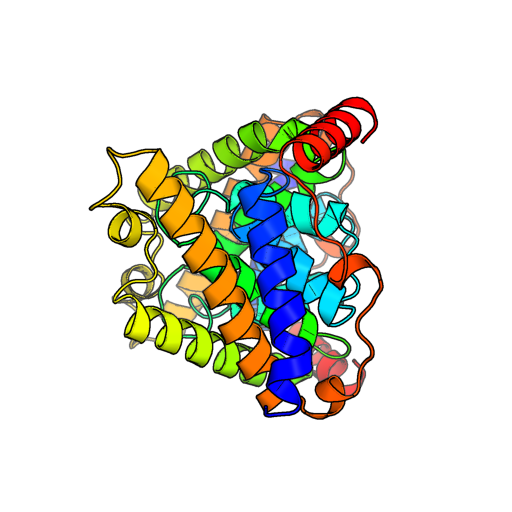88 149 PRO B N 1
ATOM 2434 C CA . PRO B 1 149 ? -16.188 8.117 15.867 1 92.88 149 PRO B CA 1
ATOM 2435 C C . PRO B 1 149 ? -15.617 7.914 17.266 1 92.88 149 PRO B C 1
ATOM 2437 O O . PRO B 1 149 ? -15.102 8.859 17.875 1 92.88 149 PRO B O 1
ATOM 2440 N N . ALA B 1 150 ? -15.641 6.691 17.734 1 91.38 150 ALA B N 1
ATOM 2441 C CA . ALA B 1 150 ? -15.141 6.402 19.078 1 91.38 150 ALA B CA 1
ATOM 2442 C C . ALA B 1 150 ? -13.648 6.688 19.188 1 91.38 150 ALA B C 1
ATOM 2444 O O . ALA B 1 150 ? -13.125 6.91 20.281 1 91.38 150 ALA B O 1
ATOM 2445 N N . LEU B 1 151 ? -12.977 6.754 18.062 1 91.5 151 LEU B N 1
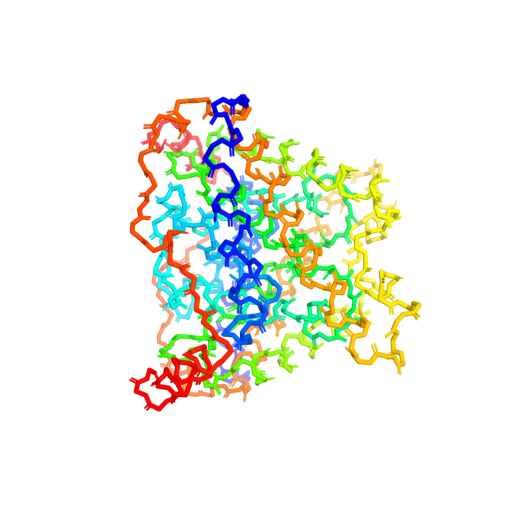ATOM 2446 C CA . LEU B 1 151 ? -11.539 6.992 18.031 1 91.5 151 LEU B CA 1
ATOM 2447 C C . LEU B 1 151 ? -11.219 8.445 18.359 1 91.5 151 LEU B C 1
ATOM 2449 O O . LEU B 1 151 ? -10.078 8.781 18.672 1 91.5 151 LEU B O 1
ATOM 2453 N N . ALA B 1 152 ? -12.188 9.305 18.297 1 88.88 152 ALA B N 1
ATOM 2454 C CA . ALA B 1 152 ? -11.977 10.727 18.594 1 88.88 152 ALA B CA 1
ATOM 2455 C C . ALA B 1 152 ? -11.617 10.938 20.047 1 88.88 152 ALA B C 1
ATOM 2457 O O . ALA B 1 152 ? -11 11.945 20.406 1 88.88 152 ALA B O 1
ATOM 2458 N N . ALA B 1 153 ? -11.93 9.977 20.812 1 83.38 153 ALA B N 1
ATOM 2459 C CA . ALA B 1 153 ? -11.727 10.094 22.25 1 83.38 153 ALA B CA 1
ATOM 2460 C C . ALA B 1 153 ? -10.352 9.562 22.656 1 83.38 153 ALA B C 1
ATOM 2462 O O . ALA B 1 153 ? -9.953 9.695 23.812 1 83.38 153 ALA B O 1
ATOM 2463 N N . THR B 1 154 ? -9.688 9.055 21.688 1 78.25 154 THR B N 1
ATOM 2464 C CA . THR B 1 154 ? -8.383 8.477 22 1 78.25 154 THR B CA 1
ATOM 2465 C C . THR B 1 154 ? -7.355 9.57 22.25 1 78.25 154 THR B C 1
ATOM 2467 O O . THR B 1 154 ? -7.344 10.594 21.562 1 78.25 154 THR B O 1
ATOM 2470 N N . ALA B 1 155 ? -6.625 9.375 23.234 1 77.31 155 ALA B N 1
ATOM 2471 C CA . ALA B 1 155 ? -5.547 10.312 23.531 1 77.31 155 ALA B CA 1
ATOM 2472 C C . ALA B 1 155 ? -4.445 10.242 22.484 1 77.31 155 ALA B C 1
ATOM 2474 O O . ALA B 1 155 ? -4.117 9.156 21.984 1 77.31 155 ALA B O 1
ATOM 2475 N N . LEU B 1 156 ? -3.951 11.398 22.219 1 83 156 LEU B N 1
ATOM 2476 C CA . LEU B 1 156 ? -2.836 11.422 21.281 1 83 156 LEU B CA 1
ATOM 2477 C C . LEU B 1 156 ? -1.546 10.969 21.953 1 83 156 LEU B C 1
ATOM 2479 O O . LEU B 1 156 ? -1.139 11.531 22.969 1 83 156 LEU B O 1
ATOM 2483 N N . PRO B 1 157 ? -0.948 10.016 21.406 1 80.56 157 PRO B N 1
ATOM 2484 C CA . PRO B 1 157 ? 0.317 9.57 21.984 1 80.56 157 PRO B CA 1
ATOM 2485 C C . PRO B 1 157 ? 1.418 10.625 21.891 1 80.56 157 PRO B C 1
ATOM 2487 O O . PRO B 1 157 ? 1.333 11.531 21.047 1 80.56 157 PRO B O 1
ATOM 2490 N N . ASP B 1 158 ? 2.418 10.453 22.703 1 76.12 158 ASP B N 1
ATOM 2491 C CA . ASP B 1 158 ? 3.527 11.398 22.828 1 76.12 158 ASP B CA 1
ATOM 2492 C C . ASP B 1 158 ? 4.203 11.625 21.469 1 76.12 158 ASP B C 1
ATOM 2494 O O . ASP B 1 158 ? 4.477 12.773 21.094 1 76.12 158 ASP B O 1
ATOM 2498 N N . PRO B 1 159 ? 4.324 10.719 20.672 1 76.88 159 PRO B N 1
ATOM 2499 C CA . PRO B 1 159 ? 5.047 10.961 19.422 1 76.88 159 PRO B CA 1
ATOM 2500 C C . PRO B 1 159 ? 4.316 11.93 18.5 1 76.88 159 PRO B C 1
ATOM 2502 O O . PRO B 1 159 ? 4.949 12.617 17.688 1 76.88 159 PRO B O 1
ATOM 2505 N N . ILE B 1 160 ? 3.152 11.984 18.594 1 84.31 160 ILE B N 1
ATOM 2506 C CA . ILE B 1 160 ? 2.365 12.805 17.688 1 84.31 160 ILE B CA 1
ATOM 2507 C C . ILE B 1 160 ? 2.531 14.281 18.047 1 84.31 160 ILE B C 1
ATOM 2509 O O . ILE B 1 160 ? 2.408 15.148 17.172 1 84.31 160 ILE B O 1
ATOM 2513 N N . GLN B 1 161 ? 2.904 14.484 19.172 1 80.44 161 GLN B N 1
ATOM 2514 C CA . GLN B 1 161 ? 3.008 15.867 19.641 1 80.44 161 GLN B CA 1
ATOM 2515 C C . GLN B 1 161 ? 4.414 16.422 19.406 1 80.44 161 GLN B C 1
ATOM 2517 O O . GLN B 1 161 ? 4.645 17.625 19.547 1 80.44 161 GLN B O 1
ATOM 2522 N N . LYS B 1 162 ? 5.254 15.625 18.953 1 80.38 162 LYS B N 1
ATOM 2523 C CA . LYS B 1 162 ? 6.652 16.031 18.812 1 80.38 162 LYS B CA 1
ATOM 2524 C C . LYS B 1 162 ? 6.906 16.625 17.422 1 80.38 162 LYS B C 1
ATOM 2526 O O . LYS B 1 162 ? 6.383 16.141 16.422 1 80.38 162 LYS B O 1
ATOM 2531 N N . ARG B 1 163 ? 7.562 17.781 17.391 1 86.25 163 ARG B N 1
ATOM 2532 C CA . ARG B 1 163 ? 8.039 18.422 16.172 1 86.25 163 ARG B CA 1
ATOM 2533 C C . ARG B 1 163 ? 9.555 18.594 16.188 1 86.25 163 ARG B C 1
ATOM 2535 O O . ARG B 1 163 ? 10.125 19.016 17.203 1 86.25 163 ARG B O 1
ATOM 2542 N N . ASP B 1 164 ? 10.156 18.125 15.125 1 86.69 164 ASP B N 1
ATOM 2543 C CA . ASP B 1 164 ? 11.609 18.219 15.023 1 86.69 164 ASP B CA 1
ATOM 2544 C C . ASP B 1 164 ? 12.016 19.375 14.102 1 86.69 164 ASP B C 1
ATOM 2546 O O . ASP B 1 164 ? 11.328 19.656 13.125 1 86.69 164 ASP B O 1
ATOM 2550 N N . SER B 1 165 ? 13.07 20.047 14.469 1 88.31 165 SER B N 1
ATOM 2551 C CA . SER B 1 165 ? 13.719 20.969 13.539 1 88.31 165 SER B CA 1
ATOM 2552 C C . SER B 1 165 ? 14.445 20.203 12.43 1 88.31 165 SER B C 1
ATOM 2554 O O . SER B 1 165 ? 14.609 18.984 12.516 1 88.31 165 SER B O 1
ATOM 2556 N N . ALA B 1 166 ? 14.836 20.984 11.406 1 86.06 166 ALA B N 1
ATOM 2557 C CA . ALA B 1 166 ? 15.602 20.391 10.32 1 86.06 166 ALA B CA 1
ATOM 2558 C C . ALA B 1 166 ? 16.859 19.703 10.844 1 86.06 166 ALA B C 1
ATOM 2560 O O . ALA B 1 166 ? 17.203 18.594 10.414 1 86.06 166 ALA B O 1
ATOM 2561 N N . LEU B 1 167 ? 17.516 20.391 11.703 1 88.75 167 LEU B N 1
ATOM 2562 C CA . LEU B 1 167 ? 18.75 19.844 12.25 1 88.75 167 LEU B CA 1
ATOM 2563 C C . LEU B 1 167 ? 18.484 18.594 13.07 1 88.75 167 LEU B C 1
ATOM 2565 O O . LEU B 1 167 ? 19.172 17.578 12.922 1 88.75 167 LEU B O 1
ATOM 2569 N N . THR B 1 168 ? 17.469 18.594 13.867 1 87.38 168 THR B N 1
ATOM 2570 C CA . THR B 1 168 ? 17.109 17.453 14.695 1 87.38 168 THR B CA 1
ATOM 2571 C C . THR B 1 168 ? 16.641 16.281 13.828 1 87.38 168 THR B C 1
ATOM 2573 O O . THR B 1 168 ? 16.969 15.125 14.117 1 87.38 168 THR B O 1
ATOM 2576 N N . GLY B 1 169 ? 15.914 16.578 12.836 1 83.5 169 GLY B N 1
ATOM 2577 C CA . GLY B 1 169 ? 15.484 15.555 11.898 1 83.5 169 GLY B CA 1
ATOM 2578 C C . GLY B 1 169 ? 16.641 14.836 11.227 1 83.5 169 GLY B C 1
ATOM 2579 O O . GLY B 1 169 ? 16.641 13.609 11.117 1 83.5 169 GLY B O 1
ATOM 2580 N N . ARG B 1 170 ? 17.562 15.664 10.766 1 84.62 170 ARG B N 1
ATOM 2581 C CA . ARG B 1 170 ? 18.734 15.094 10.125 1 84.62 170 ARG B CA 1
ATOM 2582 C C . ARG B 1 170 ? 19.516 14.211 11.094 1 84.62 170 ARG B C 1
ATOM 2584 O O . ARG B 1 170 ? 20 13.141 10.719 1 84.62 170 ARG B O 1
ATOM 2591 N N . LEU B 1 171 ? 19.609 14.633 12.234 1 85.38 171 LEU B N 1
ATOM 2592 C CA . LEU B 1 171 ? 20.328 13.867 13.242 1 85.38 171 LEU B CA 1
ATOM 2593 C C . LEU B 1 171 ? 19.625 12.547 13.547 1 85.38 171 LEU B C 1
ATOM 2595 O O . LEU B 1 171 ? 20.281 11.516 13.695 1 85.38 171 LEU B O 1
ATOM 2599 N N . LYS B 1 172 ? 18.422 12.586 13.641 1 84.81 172 LYS B N 1
ATOM 2600 C CA . LYS B 1 172 ? 17.656 11.375 13.898 1 84.81 172 LYS B CA 1
ATOM 2601 C C . LYS B 1 172 ? 17.734 10.406 12.727 1 84.81 172 LYS B C 1
ATOM 2603 O O . LYS B 1 172 ? 17.859 9.195 12.93 1 84.81 172 LYS B O 1
ATOM 2608 N N . TRP B 1 173 ? 17.609 10.922 11.555 1 77.31 173 TRP B N 1
ATOM 2609 C CA . TRP B 1 173 ? 17.781 10.109 10.352 1 77.31 173 TRP B CA 1
ATOM 2610 C C . TRP B 1 173 ? 19.141 9.43 10.352 1 77.31 173 TRP B C 1
ATOM 2612 O O . TRP B 1 173 ? 19.234 8.219 10.117 1 77.31 173 TRP B O 1
ATOM 2622 N N . LEU B 1 174 ? 20.172 10.219 10.633 1 79.75 174 LEU B N 1
ATOM 2623 C CA . LEU B 1 174 ? 21.531 9.695 10.664 1 79.75 174 LEU B CA 1
ATOM 2624 C C . LEU B 1 174 ? 21.672 8.609 11.727 1 79.75 174 LEU B C 1
ATOM 2626 O O . LEU B 1 174 ? 22.297 7.574 11.477 1 79.75 174 LEU B O 1
ATOM 2630 N N . ALA B 1 175 ? 21.094 8.875 12.805 1 81.69 175 ALA B N 1
ATOM 2631 C CA . ALA B 1 175 ? 21.156 7.914 13.898 1 81.69 175 ALA B CA 1
ATOM 2632 C C . ALA B 1 175 ? 20.484 6.598 13.516 1 81.69 175 ALA B C 1
ATOM 2634 O O . ALA B 1 175 ? 21 5.52 13.82 1 81.69 175 ALA B O 1
ATOM 2635 N N . ARG B 1 176 ? 19.438 6.688 12.797 1 79 176 ARG B N 1
ATOM 2636 C CA . ARG B 1 176 ? 18.703 5.496 12.383 1 79 176 ARG B CA 1
ATOM 2637 C C . ARG B 1 176 ? 19.453 4.734 11.297 1 79 176 ARG B C 1
ATOM 2639 O O . ARG B 1 176 ? 19.406 3.504 11.25 1 79 176 ARG B O 1
ATOM 2646 N N . CYS B 1 177 ? 20.141 5.48 10.484 1 75.56 177 CYS B N 1
ATOM 2647 C CA . CYS B 1 177 ? 20.953 4.848 9.445 1 75.56 177 CYS B CA 1
ATOM 2648 C C . CYS B 1 177 ? 22.156 4.125 10.047 1 75.56 177 CYS B C 1
ATOM 2650 O O . CYS B 1 177 ? 22.562 3.074 9.555 1 75.56 177 CYS B O 1
ATOM 2652 N N . ILE B 1 178 ? 22.609 4.711 11.07 1 72.12 178 ILE B N 1
ATOM 2653 C CA . ILE B 1 178 ? 23.828 4.176 11.672 1 72.12 178 ILE B CA 1
ATOM 2654 C C . ILE B 1 178 ? 23.484 3.045 12.633 1 72.12 178 ILE B C 1
ATOM 2656 O O . ILE B 1 178 ? 24.109 1.985 12.617 1 72.12 178 ILE B O 1
ATOM 2660 N N . PHE B 1 179 ? 22.438 3.184 13.492 1 69.19 179 PHE B N 1
ATOM 2661 C CA . PHE B 1 179 ? 22.188 2.252 14.586 1 69.19 179 PHE B CA 1
ATOM 2662 C C . PHE B 1 179 ? 21 1.347 14.266 1 69.19 179 PHE B C 1
ATOM 2664 O O . PHE B 1 179 ? 20.734 0.387 14.984 1 69.19 179 PHE B O 1
ATOM 2671 N N . GLY B 1 180 ? 20.25 1.552 13.219 1 62.31 180 GLY B N 1
ATOM 2672 C CA . GLY B 1 180 ? 19.031 0.821 12.914 1 62.31 180 GLY B CA 1
ATOM 2673 C C . GLY B 1 180 ? 19.188 -0.158 11.766 1 62.31 180 GLY B C 1
ATOM 2674 O O . GLY B 1 180 ? 20.125 -0.047 10.977 1 62.31 180 GLY B O 1
#

pLDDT: mean 91.88, std 8.79, range [46.06, 98.81]

Sequence (360 aa):
MSENSALLTPIRQRAENLYATKQLLCTEAVLVALNEGFEGGLSREQAVGLTAGMTIGLGGSGCLCGAVSGGVLGIGLILGGDAPHKHRAEIRRVVNAFHDQFKTAHRSTCCRVLTKSVKEDNKAHFLQCQDLTGEATEMAGQLILAHRPALAATALPDPIQKRDSALTGRLKWLARCIFGMSENSALLTPIRQRAENLYATKQLLCTEAVLVALNEGFEGGLSREQAVGLTAGMTIGLGGSGCLCGAVSGGVLGIGLILGGDAPHKHRAEIRRVVNAFHDQFKTAHRSTCCRVLTKSVKEDNKAHFLQCQDLTGEATEMAGQLILAHRPALAATALPDPIQKRDSALTGRLKWLARCIFG

Organism: Desulfohalobium retbaense (strain ATCC 49708 / DSM 5692 / JCM 16813 / HR100) (NCBI:txid485915)

Foldseek 3Di:
DPLLCVLLVLLLVQLLQCLVLPVAAQLLSLQVSLCQSLVLPDDSCRSCVVLVQPGCQGNVPQAFQSLLNNLLVSLCSRVCPPPVVVCVVVSVVLSVVLLVVLCVVQVDRGRCVSCVVCVPPPVVSSVSSSVSSSVSSSSSSVSSCVVPVVSSPDDRDPSSNDHDDSVRSVVVSVCVVVPD/DPLLCVLLVLLLVQLLQCLVLPVAAQLLSLQVSLCQSLVLPDDSCRSCVVCVQPGCQRNVPQAFQSLLNNLLVSLCSRVCVPPVVVCVVVSVVLSVVLLVVLCVVQVDRGRCVSCVVCVPPPVVSSVSSSVSSSVSSSSSSVSSCVVPVVSSPDDRDPSSNDGDDSVRSVVVSVCVVVVD